Protein AF-A0A452ZI47-F1 (afdb_monomer)

Sequence (357 aa):
MFYGPLEKCPMCGGQLECKGWKYKCTGKYSEWASCIFSSSNPPRRSDPIKVPEDISNDFVNKWLKQQEGKGYPKRDVDEEAHIFSGMMIALSGRMSRSHAYFKEQILNHGGKVNNSVLGVTCVVASPAERDKGGSGGFAEALERGTPVVSENWIVDSIQKKEAQPLAAYDIVSDVVPEGRGLPLDKLDPSEEAIETLAAELKLAGKRSVHKDSKLDKDGGHIFEKDGIIYNCACSICELGSEMNQFCIMQLIMLPEKQLHLFYKKGPIGHDQMAEERVEDFGNCVNDAIKEFARLFEEVTGNEFEPWEREKKFEKKSMKMYPLDMVHLLVSSFSGSMLWSSTQKHHCFFLFLAGCWF

Mean predicted aligned error: 15.28 Å

Structure (mmCIF, N/CA/C/O backbone):
data_AF-A0A452ZI47-F1
#
_entry.id   AF-A0A452ZI47-F1
#
loop_
_atom_site.group_PDB
_atom_site.id
_atom_site.type_symbol
_atom_site.label_atom_id
_atom_site.label_alt_id
_atom_site.label_comp_id
_atom_site.label_asym_id
_atom_site.label_entity_id
_atom_site.label_seq_id
_atom_site.pdbx_PDB_ins_code
_atom_site.Cartn_x
_atom_site.Cartn_y
_atom_site.Cartn_z
_atom_site.occupancy
_atom_site.B_iso_or_equiv
_atom_site.auth_seq_id
_atom_site.auth_comp_id
_atom_site.auth_asym_id
_atom_site.auth_atom_id
_atom_site.pdbx_PDB_model_num
ATOM 1 N N . MET A 1 1 ? 6.854 -6.348 -26.924 1.00 69.81 1 MET A N 1
ATOM 2 C CA . MET A 1 1 ? 7.296 -6.764 -28.275 1.00 69.81 1 MET A CA 1
ATOM 3 C C . MET A 1 1 ? 8.753 -6.408 -28.547 1.00 69.81 1 MET A C 1
ATOM 5 O O . MET A 1 1 ? 9.519 -7.329 -28.762 1.00 69.81 1 MET A O 1
ATOM 9 N N . PHE A 1 2 ? 9.163 -5.133 -28.490 1.00 75.94 2 PHE A N 1
ATOM 10 C CA . PHE A 1 2 ? 10.515 -4.699 -28.898 1.00 75.94 2 PHE A CA 1
ATOM 11 C C . PHE A 1 2 ? 11.677 -5.452 -28.224 1.00 75.94 2 PHE A C 1
ATOM 13 O O . PHE A 1 2 ? 12.554 -5.968 -28.904 1.00 75.94 2 PHE A O 1
ATOM 20 N N . TYR A 1 3 ? 11.647 -5.584 -26.897 1.00 81.06 3 TYR A N 1
ATOM 21 C CA . TYR A 1 3 ? 12.687 -6.297 -26.149 1.00 81.06 3 TYR A CA 1
ATOM 22 C C . TYR A 1 3 ? 12.492 -7.821 -26.118 1.00 81.06 3 TYR A C 1
ATOM 24 O O . TYR A 1 3 ? 13.228 -8.506 -25.426 1.00 81.06 3 TYR A O 1
ATOM 32 N N . GLY A 1 4 ? 11.495 -8.371 -26.812 1.00 83.00 4 GLY A N 1
ATOM 33 C CA . GLY A 1 4 ? 11.182 -9.801 -26.768 1.00 83.00 4 GLY A CA 1
ATOM 34 C C . GLY A 1 4 ? 10.443 -10.268 -25.504 1.00 83.00 4 GLY A C 1
ATOM 35 O O . GLY A 1 4 ? 10.263 -9.493 -24.554 1.00 83.00 4 GLY A O 1
ATOM 36 N N . PRO A 1 5 ? 9.961 -11.523 -25.505 1.00 85.88 5 PRO A N 1
ATOM 37 C CA . PRO A 1 5 ? 9.238 -12.125 -24.389 1.00 85.88 5 PRO A CA 1
ATOM 38 C C . PRO A 1 5 ? 10.163 -12.421 -23.202 1.00 85.88 5 PRO A C 1
ATOM 40 O O . PRO A 1 5 ? 11.263 -12.946 -23.361 1.00 85.88 5 PRO A O 1
ATOM 43 N N . LEU A 1 6 ? 9.698 -12.103 -21.997 1.00 89.06 6 LEU A N 1
ATOM 44 C CA . LEU A 1 6 ? 10.410 -12.413 -20.757 1.00 89.06 6 LEU A CA 1
ATOM 45 C C . LEU A 1 6 ? 10.311 -13.909 -20.443 1.00 89.06 6 LEU A C 1
ATOM 47 O O . LEU A 1 6 ? 9.282 -14.540 -20.708 1.00 89.06 6 LEU A O 1
ATOM 51 N N . GLU A 1 7 ? 11.369 -14.471 -19.866 1.00 91.25 7 GLU A N 1
ATOM 52 C CA . GLU A 1 7 ? 11.253 -15.740 -19.151 1.00 91.25 7 GLU A CA 1
ATOM 53 C C . GLU A 1 7 ? 10.468 -15.559 -17.852 1.00 91.25 7 GLU A C 1
ATOM 55 O O . GLU A 1 7 ? 10.228 -14.445 -17.372 1.00 91.25 7 GLU A O 1
ATOM 60 N N . LYS A 1 8 ? 10.056 -16.692 -17.285 1.00 93.19 8 LYS A N 1
ATOM 61 C CA . LYS A 1 8 ? 9.515 -16.723 -15.932 1.00 93.19 8 LYS A CA 1
ATOM 62 C C . LYS A 1 8 ? 10.591 -16.286 -14.941 1.00 93.19 8 LYS A C 1
ATOM 64 O O . LYS A 1 8 ? 11.783 -16.464 -15.177 1.00 93.19 8 LYS A O 1
ATOM 69 N N . CYS A 1 9 ? 10.157 -15.724 -13.821 1.00 92.31 9 CYS A N 1
ATOM 70 C CA . CYS A 1 9 ? 11.044 -15.339 -12.738 1.00 92.31 9 CYS A CA 1
ATOM 71 C C . CYS A 1 9 ? 11.918 -16.534 -12.320 1.00 92.31 9 CYS A C 1
ATOM 73 O O . CYS A 1 9 ? 11.365 -17.597 -12.028 1.00 92.31 9 CYS A O 1
ATOM 75 N N . PRO A 1 10 ? 13.249 -16.372 -12.235 1.00 90.56 10 PRO A N 1
ATOM 76 C CA . PRO A 1 10 ? 14.148 -17.471 -11.887 1.00 90.56 10 PRO A CA 1
ATOM 77 C C . PRO A 1 10 ? 13.984 -17.939 -10.434 1.00 90.56 10 PRO A C 1
ATOM 79 O O . PRO A 1 10 ? 14.379 -19.052 -10.111 1.00 90.56 10 PRO A O 1
ATOM 82 N N . MET A 1 11 ? 13.389 -17.111 -9.568 1.00 89.12 11 MET A N 1
ATOM 83 C CA . MET A 1 11 ? 13.216 -17.416 -8.145 1.00 89.12 11 MET A CA 1
ATOM 84 C C . MET A 1 11 ? 11.915 -18.168 -7.846 1.00 89.12 11 MET A C 1
ATOM 86 O O . MET A 1 11 ? 11.919 -19.123 -7.080 1.00 89.12 11 MET A O 1
ATOM 90 N N . CYS A 1 12 ? 10.787 -17.737 -8.423 1.00 89.94 12 CYS A N 1
ATOM 91 C CA . CYS A 1 12 ? 9.466 -18.298 -8.099 1.00 89.94 12 CYS A CA 1
ATOM 92 C C . CYS A 1 12 ? 8.695 -18.845 -9.309 1.00 89.94 12 CYS A C 1
ATOM 94 O O . CYS A 1 12 ? 7.576 -19.328 -9.164 1.00 89.94 12 CYS A O 1
ATOM 96 N N . GLY A 1 13 ? 9.228 -18.715 -10.527 1.00 90.75 13 GLY A N 1
ATOM 97 C CA . GLY A 1 13 ? 8.512 -19.076 -11.753 1.00 90.75 13 GLY A CA 1
ATOM 98 C C . GLY A 1 13 ? 7.351 -18.136 -12.118 1.00 90.75 13 GLY A C 1
ATOM 99 O O . GLY A 1 13 ? 6.609 -18.420 -13.061 1.00 90.75 13 GLY A O 1
ATOM 100 N N . GLY A 1 14 ? 7.180 -17.029 -11.390 1.00 91.06 14 GLY A N 1
ATOM 101 C CA . GLY A 1 14 ? 6.148 -16.019 -11.625 1.00 91.06 14 GLY A CA 1
ATOM 102 C C . GLY A 1 14 ? 6.399 -15.142 -12.853 1.00 91.06 14 GLY A C 1
ATOM 103 O O . GLY A 1 14 ? 7.427 -15.244 -13.522 1.00 91.06 14 GLY A O 1
ATOM 104 N N . GLN A 1 15 ? 5.454 -14.252 -13.147 1.00 91.62 15 GLN A N 1
ATOM 105 C CA . GLN A 1 15 ? 5.582 -13.294 -14.244 1.00 91.62 15 GLN A CA 1
ATOM 106 C C . GLN A 1 15 ? 6.506 -12.135 -13.839 1.00 91.62 15 GLN A C 1
ATOM 108 O O . GLN A 1 15 ? 6.547 -11.724 -12.678 1.00 91.62 15 GLN A O 1
ATOM 113 N N . LEU A 1 16 ? 7.271 -11.624 -14.801 1.00 91.44 16 LEU A N 1
ATOM 114 C CA . LEU A 1 16 ? 8.038 -10.390 -14.661 1.00 91.44 16 LEU A CA 1
ATOM 115 C C . LEU A 1 16 ? 7.316 -9.269 -15.407 1.00 91.44 16 LEU A C 1
ATOM 117 O O . LEU A 1 16 ? 6.875 -9.460 -16.543 1.00 91.44 16 LEU A O 1
ATOM 121 N N . GLU A 1 17 ? 7.229 -8.101 -14.785 1.00 89.69 17 GLU A N 1
ATOM 122 C CA . GLU A 1 17 ? 6.620 -6.908 -15.367 1.00 89.69 17 GLU A CA 1
ATOM 123 C C . GLU A 1 17 ? 7.579 -5.729 -15.282 1.00 89.69 17 GLU A C 1
ATOM 125 O O . GLU A 1 17 ? 8.293 -5.557 -14.294 1.00 89.69 17 GLU A O 1
ATOM 130 N N . CYS A 1 18 ? 7.600 -4.900 -16.325 1.00 85.25 18 CYS A N 1
ATOM 131 C CA . CYS A 1 18 ? 8.356 -3.656 -16.298 1.00 85.25 18 CYS A CA 1
ATOM 132 C C . CYS A 1 18 ? 7.613 -2.652 -15.408 1.00 85.25 18 CYS A C 1
ATOM 134 O O . CYS A 1 18 ? 6.582 -2.120 -15.814 1.00 85.25 18 CYS A O 1
ATOM 136 N N . LYS A 1 19 ? 8.142 -2.385 -14.211 1.00 78.69 19 LYS A N 1
ATOM 137 C CA . LYS A 1 19 ? 7.636 -1.357 -13.295 1.00 78.69 19 LYS A CA 1
ATOM 138 C C . LYS A 1 19 ? 8.670 -0.239 -13.200 1.00 78.69 19 LYS A C 1
ATOM 140 O O . LYS A 1 19 ? 9.737 -0.409 -12.613 1.00 78.69 19 LYS A O 1
ATOM 145 N N . GLY A 1 20 ? 8.364 0.895 -13.828 1.00 75.56 20 GLY A N 1
ATOM 146 C CA . GLY A 1 20 ? 9.312 1.999 -13.983 1.00 75.56 20 GLY A CA 1
ATOM 147 C C . GLY A 1 20 ? 10.499 1.603 -14.869 1.00 75.56 20 GLY A C 1
ATOM 148 O O . GLY A 1 20 ? 10.341 1.274 -16.049 1.00 75.56 20 GLY A O 1
ATOM 149 N N . TRP A 1 21 ? 11.704 1.631 -14.306 1.00 76.12 21 TRP A N 1
ATOM 150 C CA . TRP A 1 21 ? 12.959 1.365 -15.019 1.00 76.12 21 TRP A CA 1
ATOM 151 C C . TRP A 1 21 ? 13.522 -0.051 -14.802 1.00 76.12 21 TRP A C 1
ATOM 153 O O . TRP A 1 21 ? 14.364 -0.490 -15.584 1.00 76.12 21 TRP A O 1
ATOM 163 N N . LYS A 1 22 ? 12.994 -0.807 -13.832 1.00 83.50 22 LYS A N 1
ATOM 164 C CA . LYS A 1 22 ? 13.342 -2.214 -13.565 1.00 83.50 22 LYS A CA 1
ATOM 165 C C . LYS A 1 22 ? 12.187 -3.155 -13.912 1.00 83.50 22 LYS A C 1
ATOM 167 O O . LYS A 1 22 ? 11.029 -2.754 -14.026 1.00 83.50 22 LYS A O 1
ATOM 172 N N . TYR A 1 23 ? 12.504 -4.432 -14.075 1.00 87.81 23 TYR A N 1
ATOM 173 C CA . TYR A 1 23 ? 11.514 -5.499 -14.078 1.00 87.81 23 TYR A CA 1
ATOM 174 C C . TYR A 1 23 ? 11.348 -6.010 -12.649 1.00 87.81 23 TYR A C 1
ATOM 176 O O . TYR A 1 23 ? 12.341 -6.360 -12.013 1.00 87.81 23 TYR A O 1
ATOM 184 N N . LYS A 1 24 ? 10.113 -6.048 -12.146 1.00 89.44 24 LYS A N 1
ATOM 185 C CA . LYS A 1 24 ? 9.766 -6.628 -10.842 1.00 89.44 24 LYS A CA 1
ATOM 186 C C . LYS A 1 24 ? 8.939 -7.894 -11.067 1.00 89.44 24 LYS A C 1
ATOM 188 O O . LYS A 1 24 ? 8.118 -7.951 -11.987 1.00 89.44 24 LYS A O 1
ATOM 193 N N . CYS A 1 25 ? 9.173 -8.920 -10.258 1.00 91.44 25 CYS A N 1
ATOM 194 C CA . CYS A 1 25 ? 8.326 -10.103 -10.265 1.00 91.44 25 CYS A CA 1
ATOM 195 C C . CYS A 1 25 ? 6.965 -9.809 -9.630 1.00 91.44 25 CYS A C 1
ATOM 197 O O . CYS A 1 25 ? 6.875 -9.081 -8.648 1.00 91.44 25 CYS A O 1
ATOM 199 N N . THR A 1 26 ? 5.908 -10.388 -10.192 1.00 89.25 26 THR A N 1
ATOM 200 C CA . THR A 1 26 ? 4.542 -10.347 -9.645 1.00 89.25 26 THR A CA 1
ATOM 201 C C . THR A 1 26 ? 4.094 -11.696 -9.079 1.00 89.25 26 THR A C 1
ATOM 203 O O . THR A 1 26 ? 2.945 -11.866 -8.676 1.00 89.25 26 THR A O 1
ATOM 206 N N . GLY A 1 27 ? 5.003 -12.674 -9.056 1.00 88.44 27 GLY A N 1
ATOM 207 C CA . GLY A 1 27 ? 4.781 -13.983 -8.458 1.00 88.44 27 GLY A CA 1
ATOM 208 C C . GLY A 1 27 ? 4.775 -13.941 -6.934 1.00 88.44 27 GLY A C 1
ATOM 209 O O . GLY A 1 27 ? 5.254 -12.995 -6.310 1.00 88.44 27 GLY A O 1
ATOM 210 N N . LYS A 1 28 ? 4.254 -15.013 -6.341 1.00 84.56 28 LYS A N 1
ATOM 211 C CA . LYS A 1 28 ? 4.122 -15.183 -4.894 1.00 84.56 28 LYS A CA 1
ATOM 212 C C . LYS A 1 28 ? 4.777 -16.488 -4.468 1.00 84.56 28 LYS A C 1
ATOM 214 O O . LYS A 1 28 ? 4.671 -17.474 -5.191 1.00 84.56 28 LYS A O 1
ATOM 219 N N . TYR A 1 29 ? 5.448 -16.484 -3.319 1.00 82.25 29 TYR A N 1
ATOM 220 C CA . TYR A 1 29 ? 5.951 -17.710 -2.695 1.00 82.25 29 TYR A CA 1
ATOM 221 C C . TYR A 1 29 ? 4.850 -18.414 -1.900 1.00 82.25 29 TYR A C 1
ATOM 223 O O . TYR A 1 29 ? 4.791 -19.638 -1.876 1.00 82.25 29 TYR A O 1
ATOM 231 N N . SER A 1 30 ? 3.977 -17.633 -1.261 1.00 82.44 30 SER A N 1
ATOM 232 C CA . SER A 1 30 ? 2.841 -18.112 -0.468 1.00 82.44 30 SER A CA 1
ATOM 233 C C . SER A 1 30 ? 1.820 -16.987 -0.259 1.00 82.44 30 SER A C 1
ATOM 235 O O . SER A 1 30 ? 1.978 -15.874 -0.766 1.00 82.44 30 SER A O 1
ATOM 237 N N . GLU A 1 31 ? 0.783 -17.237 0.540 1.00 80.88 31 GLU A N 1
ATOM 238 C CA . GLU A 1 31 ? -0.180 -16.226 0.993 1.00 80.88 31 GLU A CA 1
ATOM 239 C C . GLU A 1 31 ? 0.442 -15.164 1.922 1.00 80.88 31 GLU A C 1
ATOM 241 O O . GLU A 1 31 ? -0.205 -14.160 2.249 1.00 80.88 31 GLU A O 1
ATOM 246 N N . TRP A 1 32 ? 1.693 -15.376 2.336 1.00 78.62 32 TRP A N 1
ATOM 247 C CA . TRP A 1 32 ? 2.445 -14.509 3.240 1.00 78.62 32 TRP A CA 1
ATOM 248 C C . TRP A 1 32 ? 3.448 -13.604 2.531 1.00 78.62 32 TRP A C 1
ATOM 250 O O . TRP A 1 32 ? 3.747 -12.538 3.056 1.00 78.62 32 TRP A O 1
ATOM 260 N N . ALA A 1 33 ? 3.971 -14.007 1.369 1.00 79.62 33 ALA A N 1
ATOM 261 C CA . ALA A 1 33 ? 5.090 -13.303 0.751 1.00 79.62 33 ALA A CA 1
ATOM 262 C C . ALA A 1 33 ? 5.059 -13.333 -0.782 1.00 79.62 33 ALA A C 1
ATOM 264 O O . ALA A 1 33 ? 5.043 -14.404 -1.404 1.00 79.62 33 ALA A O 1
ATOM 265 N N . SER A 1 34 ? 5.141 -12.150 -1.391 1.00 85.00 34 SER A N 1
ATOM 266 C CA . SER A 1 34 ? 5.468 -11.984 -2.807 1.00 85.00 34 SER A CA 1
ATOM 267 C C . SER A 1 34 ? 6.954 -12.185 -3.089 1.00 85.00 34 SER A C 1
ATOM 269 O O . SER A 1 34 ? 7.819 -12.074 -2.218 1.00 85.00 34 SER A O 1
ATOM 271 N N . CYS A 1 35 ? 7.259 -12.481 -4.348 1.00 87.31 35 CYS A N 1
ATOM 272 C CA . CYS A 1 35 ? 8.625 -12.617 -4.815 1.00 87.31 35 CYS A CA 1
ATOM 273 C C . CYS A 1 35 ? 9.332 -11.256 -4.867 1.00 87.31 35 CYS A C 1
ATOM 275 O O . CYS A 1 35 ? 8.884 -10.344 -5.554 1.00 87.31 35 CYS A O 1
ATOM 277 N N . ILE A 1 36 ? 10.483 -11.157 -4.200 1.00 85.88 36 ILE A N 1
ATOM 278 C CA . ILE A 1 36 ? 11.316 -9.942 -4.140 1.00 85.88 36 ILE A CA 1
ATOM 279 C C . ILE A 1 36 ? 12.240 -9.766 -5.357 1.00 85.88 36 ILE A C 1
ATOM 281 O O . ILE A 1 36 ? 13.056 -8.848 -5.404 1.00 85.88 36 ILE A O 1
ATOM 285 N N . PHE A 1 37 ? 12.165 -10.664 -6.344 1.00 87.50 37 PHE A N 1
ATOM 286 C CA . PHE A 1 37 ? 13.072 -10.631 -7.485 1.00 87.50 37 PHE A CA 1
ATOM 287 C C . PHE A 1 37 ? 12.844 -9.380 -8.341 1.00 87.50 37 PHE A C 1
ATOM 289 O O . PHE A 1 37 ? 11.741 -9.140 -8.846 1.00 87.50 37 PHE A O 1
ATOM 296 N N . SER A 1 38 ? 13.921 -8.632 -8.572 1.00 87.38 38 SER A N 1
ATOM 297 C CA . SER A 1 38 ? 13.954 -7.513 -9.507 1.00 87.38 38 SER A CA 1
ATOM 298 C C . SER A 1 38 ? 15.227 -7.537 -10.351 1.00 87.38 38 SER A C 1
ATOM 300 O O . SER A 1 38 ? 16.263 -8.047 -9.928 1.00 87.38 38 SER A O 1
ATOM 302 N N . SER A 1 39 ? 15.146 -7.036 -11.584 1.00 86.62 39 SER A N 1
ATOM 303 C CA . SER A 1 39 ? 16.284 -7.003 -12.506 1.00 86.62 39 SER A CA 1
ATOM 304 C C . SER A 1 39 ? 16.110 -5.923 -13.571 1.00 86.62 39 SER A C 1
ATOM 306 O O . SER A 1 39 ? 15.006 -5.711 -14.072 1.00 86.62 39 SER A O 1
ATOM 308 N N . SER A 1 40 ? 17.192 -5.251 -13.962 1.00 83.50 40 SER A N 1
ATOM 309 C CA . SER A 1 40 ? 17.230 -4.360 -15.132 1.00 83.50 40 SER A CA 1
ATOM 310 C C . SER A 1 40 ? 17.329 -5.141 -16.452 1.00 83.50 40 SER A C 1
ATOM 312 O O . SER A 1 40 ? 16.808 -4.697 -17.479 1.00 83.50 40 SER A O 1
ATOM 314 N N . ASN A 1 41 ? 17.895 -6.352 -16.415 1.00 84.06 41 ASN A N 1
ATOM 315 C CA . ASN A 1 41 ? 18.080 -7.220 -17.576 1.00 84.06 41 ASN A CA 1
ATOM 316 C C . ASN A 1 41 ? 17.638 -8.670 -17.284 1.00 84.06 41 ASN A C 1
ATOM 318 O O . ASN A 1 41 ? 18.478 -9.560 -17.131 1.00 84.06 41 ASN A O 1
ATOM 322 N N . PRO A 1 42 ? 16.321 -8.920 -17.187 1.00 87.56 42 PRO A N 1
ATOM 323 C CA . PRO A 1 42 ? 15.801 -10.257 -16.930 1.00 87.56 42 PRO A CA 1
ATOM 324 C C . PRO A 1 42 ? 16.051 -11.216 -18.109 1.00 87.56 42 PRO A C 1
ATOM 326 O O . PRO A 1 42 ? 16.095 -10.764 -19.261 1.00 87.56 42 PRO A O 1
ATOM 329 N N . PRO A 1 43 ? 16.137 -12.536 -17.852 1.00 86.75 43 PRO A N 1
ATOM 330 C CA . PRO A 1 43 ? 16.220 -13.547 -18.902 1.00 86.75 43 PRO A CA 1
ATOM 331 C C . PRO A 1 43 ? 15.023 -13.491 -19.862 1.00 86.75 43 PRO A C 1
ATOM 333 O O . PRO A 1 43 ? 13.909 -13.101 -19.491 1.00 86.75 43 PRO A O 1
ATOM 336 N N . ARG A 1 44 ? 15.256 -13.853 -21.127 1.00 86.94 44 ARG A N 1
ATOM 337 C CA . ARG A 1 44 ? 14.281 -13.722 -22.217 1.00 86.94 44 ARG A CA 1
ATOM 338 C C . ARG A 1 44 ? 14.191 -15.001 -23.019 1.00 86.94 44 ARG A C 1
ATOM 340 O O . ARG A 1 44 ? 15.209 -15.613 -23.321 1.00 86.94 44 ARG A O 1
ATOM 347 N N . ARG A 1 45 ? 12.966 -15.352 -23.407 1.00 85.25 45 ARG A N 1
ATOM 348 C CA . ARG A 1 45 ? 12.712 -16.544 -24.212 1.00 85.25 45 ARG A CA 1
ATOM 349 C C . ARG A 1 45 ? 13.184 -16.297 -25.639 1.00 85.25 45 ARG A C 1
ATOM 351 O O . ARG A 1 45 ? 12.998 -15.208 -26.183 1.00 85.25 45 ARG A O 1
ATOM 358 N N . SER A 1 46 ? 13.730 -17.336 -26.256 1.00 78.38 46 SER A N 1
ATOM 359 C CA . SER A 1 46 ? 14.069 -17.354 -27.682 1.00 78.38 46 SER A CA 1
ATOM 360 C C . SER A 1 46 ? 12.848 -17.540 -28.589 1.00 78.38 46 SER A C 1
ATOM 362 O O . SER A 1 46 ? 12.966 -17.394 -29.803 1.00 78.38 46 SER A O 1
ATOM 364 N N . ASP A 1 47 ? 11.681 -17.848 -28.014 1.00 75.94 47 ASP A N 1
ATOM 365 C CA . ASP A 1 47 ? 10.459 -18.096 -28.772 1.00 75.94 47 ASP A CA 1
ATOM 366 C C . ASP A 1 47 ? 10.014 -16.868 -29.592 1.00 75.94 47 ASP A C 1
ATOM 368 O O . ASP A 1 47 ? 10.173 -15.722 -29.142 1.00 75.94 47 ASP A O 1
ATOM 372 N N . PRO A 1 48 ? 9.388 -17.088 -30.765 1.00 74.62 48 PRO A N 1
ATOM 373 C CA . PRO A 1 48 ? 8.791 -16.016 -31.547 1.00 74.62 48 PRO A CA 1
ATOM 374 C C . PRO A 1 48 ? 7.752 -15.226 -30.745 1.00 74.62 48 PRO A C 1
ATOM 376 O O . PRO A 1 48 ? 6.990 -15.777 -29.942 1.00 74.62 48 PRO A O 1
ATOM 379 N N . ILE A 1 49 ? 7.685 -13.918 -31.001 1.00 78.00 49 ILE A N 1
ATOM 380 C CA . ILE A 1 49 ? 6.668 -13.043 -30.416 1.00 78.00 49 ILE A CA 1
ATOM 381 C C . ILE A 1 49 ? 5.289 -13.509 -30.892 1.00 78.00 49 ILE A C 1
ATOM 383 O O . ILE A 1 49 ? 4.980 -13.454 -32.080 1.00 78.00 49 ILE A O 1
ATOM 387 N N . LYS A 1 50 ? 4.438 -13.914 -29.948 1.00 80.06 50 LYS A N 1
ATOM 388 C CA . LYS A 1 50 ? 3.018 -14.155 -30.215 1.00 80.06 50 LYS A CA 1
ATOM 389 C C . LYS A 1 50 ? 2.294 -12.814 -30.255 1.00 80.06 50 LYS A C 1
ATOM 391 O O . LYS A 1 50 ? 2.293 -12.094 -29.258 1.00 80.06 50 LYS A O 1
ATOM 396 N N . VAL A 1 51 ? 1.712 -12.485 -31.401 1.00 81.94 51 VAL A N 1
ATOM 397 C CA . VAL A 1 51 ? 0.927 -11.264 -31.600 1.00 81.94 51 VAL A CA 1
ATOM 398 C C . VAL A 1 51 ? -0.556 -11.628 -31.512 1.00 81.94 51 VAL A C 1
ATOM 400 O O . VAL A 1 51 ? -0.997 -12.475 -32.287 1.00 81.94 51 VAL A O 1
ATOM 403 N N . PRO A 1 52 ? -1.305 -11.049 -30.558 1.00 86.25 52 PRO A N 1
ATOM 404 C CA . PRO A 1 52 ? -2.757 -11.179 -30.493 1.00 86.25 52 PRO A CA 1
ATOM 405 C C . PRO A 1 52 ? -3.451 -10.750 -31.799 1.00 86.25 52 PRO A C 1
ATOM 407 O O . PRO A 1 52 ? -2.977 -9.850 -32.495 1.00 86.25 52 PRO A O 1
ATOM 410 N N . GLU A 1 53 ? -4.555 -11.413 -32.152 1.00 87.00 53 GLU A N 1
ATOM 411 C CA . GLU A 1 53 ? -5.247 -11.217 -33.439 1.00 87.00 53 GLU A CA 1
ATOM 412 C C . GLU A 1 53 ? -5.774 -9.787 -33.624 1.00 87.00 53 GLU A C 1
ATOM 414 O O . GLU A 1 53 ? -5.729 -9.253 -34.728 1.00 87.00 53 GLU A O 1
ATOM 419 N N . ASP A 1 54 ? -6.192 -9.146 -32.535 1.00 87.81 54 ASP A N 1
ATOM 420 C CA . ASP A 1 54 ? -6.713 -7.779 -32.470 1.00 87.81 54 ASP A CA 1
ATOM 421 C C . ASP A 1 54 ? -5.688 -6.705 -32.863 1.00 87.81 54 ASP A C 1
ATOM 423 O O . ASP A 1 54 ? -6.067 -5.641 -33.351 1.00 87.81 54 ASP A O 1
ATOM 427 N N . ILE A 1 55 ? -4.391 -6.980 -32.694 1.00 84.81 55 ILE A N 1
ATOM 428 C CA . ILE A 1 55 ? -3.309 -6.057 -33.072 1.00 84.81 55 ILE A CA 1
ATOM 429 C C . ILE A 1 55 ? -2.514 -6.534 -34.295 1.00 84.81 55 ILE A C 1
ATOM 431 O O . ILE A 1 55 ? -1.559 -5.871 -34.716 1.00 84.81 55 ILE A O 1
ATOM 435 N N . SER A 1 56 ? -2.879 -7.684 -34.866 1.00 85.31 56 SER A N 1
ATOM 436 C CA . SER A 1 56 ? -2.207 -8.253 -36.030 1.00 85.31 56 SER A CA 1
ATOM 437 C C . SER A 1 56 ? -2.519 -7.437 -37.283 1.00 85.31 56 SER A C 1
ATOM 439 O O . SER A 1 56 ? -3.670 -7.267 -37.675 1.00 85.31 56 SER A O 1
ATOM 441 N N . ASN A 1 57 ? -1.479 -6.921 -37.933 1.00 89.62 57 ASN A N 1
ATOM 442 C CA . ASN A 1 57 ? -1.595 -6.223 -39.209 1.00 89.62 57 ASN A CA 1
ATOM 443 C C . ASN A 1 57 ? -0.321 -6.401 -40.046 1.00 89.62 57 ASN A C 1
ATOM 445 O O . ASN A 1 57 ? 0.713 -6.870 -39.558 1.00 89.62 57 ASN A O 1
ATOM 449 N N . ASP A 1 58 ? -0.384 -5.999 -41.315 1.00 90.50 58 ASP A N 1
ATOM 450 C CA . ASP A 1 58 ? 0.728 -6.138 -42.261 1.00 90.50 58 ASP A CA 1
ATOM 451 C C . ASP A 1 58 ? 2.014 -5.458 -41.779 1.00 90.50 58 ASP A C 1
ATOM 453 O O . ASP A 1 58 ? 3.110 -5.975 -42.006 1.00 90.50 58 ASP A O 1
ATOM 457 N N . PHE A 1 59 ? 1.898 -4.327 -41.077 1.00 88.25 59 PHE A N 1
ATOM 458 C CA . PHE A 1 59 ? 3.048 -3.620 -40.521 1.00 88.25 59 PHE A CA 1
ATOM 459 C C . PHE A 1 59 ? 3.738 -4.448 -39.433 1.00 88.25 59 PHE A C 1
ATOM 461 O O . PHE A 1 59 ? 4.951 -4.655 -39.502 1.00 88.25 59 PHE A O 1
ATOM 468 N N . VAL A 1 60 ? 2.976 -4.968 -38.468 1.00 85.81 60 VAL A N 1
ATOM 469 C CA . VAL A 1 60 ? 3.498 -5.808 -37.383 1.00 85.81 60 VAL A CA 1
ATOM 470 C C . VAL A 1 60 ? 4.129 -7.079 -37.947 1.00 85.81 60 VAL A C 1
ATOM 472 O O . VAL A 1 60 ? 5.256 -7.413 -37.587 1.00 85.81 60 VAL A O 1
ATOM 475 N N . ASN A 1 61 ? 3.466 -7.740 -38.895 1.00 85.62 61 ASN A N 1
ATOM 476 C CA . ASN A 1 61 ? 3.973 -8.960 -39.524 1.00 85.62 61 ASN A CA 1
ATOM 477 C C . ASN A 1 61 ? 5.259 -8.711 -40.325 1.00 85.62 61 ASN A C 1
ATOM 479 O O . ASN A 1 61 ? 6.209 -9.493 -40.250 1.00 85.62 61 ASN A O 1
ATOM 483 N N . LYS A 1 62 ? 5.331 -7.600 -41.068 1.00 88.38 62 LYS A N 1
ATOM 484 C CA . LYS A 1 62 ? 6.548 -7.199 -41.787 1.00 88.38 62 LYS A CA 1
ATOM 485 C C . LYS A 1 62 ? 7.684 -6.862 -40.824 1.00 88.38 62 LYS A C 1
ATOM 487 O O . LYS A 1 62 ? 8.823 -7.242 -41.086 1.00 88.38 62 LYS A O 1
ATOM 492 N N . TRP A 1 63 ? 7.385 -6.182 -39.718 1.00 85.19 63 TRP A N 1
ATOM 493 C CA . TRP A 1 63 ? 8.369 -5.867 -38.686 1.00 85.19 63 TRP A CA 1
ATOM 494 C C . TRP A 1 63 ? 8.902 -7.135 -38.009 1.00 85.19 63 TRP A C 1
ATOM 496 O O . TRP A 1 63 ? 10.114 -7.279 -37.885 1.00 85.19 63 TRP A O 1
ATOM 506 N N . LEU A 1 64 ? 8.039 -8.094 -37.656 1.00 84.12 64 LEU A N 1
ATOM 507 C CA . LEU A 1 64 ? 8.455 -9.376 -37.075 1.00 84.12 64 LEU A CA 1
ATOM 508 C C . LEU A 1 64 ? 9.418 -10.138 -37.988 1.00 84.12 64 LEU A C 1
ATOM 510 O O . LEU A 1 64 ? 10.483 -10.542 -37.530 1.00 84.12 64 LEU A O 1
ATOM 514 N N . LYS A 1 65 ? 9.109 -10.235 -39.288 1.00 83.75 65 LYS A N 1
ATOM 515 C CA . LYS A 1 65 ? 10.003 -10.854 -40.285 1.00 83.75 65 LYS A CA 1
ATOM 516 C C . LYS A 1 65 ? 11.381 -10.191 -40.345 1.00 83.75 65 LYS A C 1
ATOM 518 O O . LYS A 1 65 ? 12.376 -10.858 -40.588 1.00 83.75 65 LYS A O 1
ATOM 523 N N . GLN A 1 66 ? 11.471 -8.879 -40.110 1.00 83.19 66 GLN A N 1
ATOM 524 C CA . GLN A 1 66 ? 12.760 -8.174 -40.054 1.00 83.19 66 GLN A CA 1
ATOM 525 C C . GLN A 1 66 ? 13.567 -8.472 -38.783 1.00 83.19 66 GLN A C 1
ATOM 527 O O . GLN A 1 66 ? 14.769 -8.183 -38.760 1.00 83.19 66 GLN A O 1
ATOM 532 N N . GLN A 1 67 ? 12.916 -8.976 -37.732 1.00 76.94 67 GLN A N 1
ATOM 533 C CA . GLN A 1 67 ? 13.533 -9.337 -36.455 1.00 76.94 67 GLN A CA 1
ATOM 534 C C . GLN A 1 67 ? 13.829 -10.837 -36.334 1.00 76.94 67 GLN A C 1
ATOM 536 O O . GLN A 1 67 ? 14.576 -11.227 -35.440 1.00 76.94 67 GLN A O 1
ATOM 541 N N . GLU A 1 68 ? 13.299 -11.679 -37.225 1.00 77.62 68 GLU A N 1
ATOM 542 C CA . GLU A 1 68 ? 13.617 -13.110 -37.255 1.00 77.62 68 GLU A CA 1
ATOM 543 C C . GLU A 1 68 ? 15.135 -13.339 -37.351 1.00 77.62 68 GLU A C 1
ATOM 545 O O . GLU A 1 68 ? 15.834 -12.737 -38.169 1.00 77.62 68 GLU A O 1
ATOM 550 N N . GLY A 1 69 ? 15.663 -14.188 -36.464 1.00 73.88 69 GLY A N 1
ATOM 551 C CA . GLY A 1 69 ? 17.092 -14.505 -36.379 1.00 73.88 69 GLY A CA 1
ATOM 552 C C . GLY A 1 69 ? 17.974 -13.430 -35.730 1.00 73.88 69 GLY A C 1
ATOM 553 O O . GLY A 1 69 ? 19.153 -13.692 -35.493 1.00 73.88 69 GLY A O 1
ATOM 554 N N . LYS A 1 70 ? 17.442 -12.244 -35.398 1.00 77.62 70 LYS A N 1
ATOM 555 C CA . LYS A 1 70 ? 18.170 -11.219 -34.635 1.00 77.62 70 LYS A CA 1
ATOM 556 C C . LYS A 1 70 ? 17.971 -11.435 -33.137 1.00 77.62 70 LYS A C 1
ATOM 558 O O . LYS A 1 70 ? 16.870 -11.725 -32.679 1.00 77.62 70 LYS A O 1
ATOM 563 N N . GLY A 1 71 ? 19.040 -11.261 -32.361 1.00 74.25 71 GLY A N 1
ATOM 564 C CA . GLY A 1 71 ? 18.928 -11.196 -30.905 1.00 74.25 71 GLY A CA 1
ATOM 565 C C . GLY A 1 71 ? 18.103 -9.979 -30.486 1.00 74.25 71 GLY A C 1
ATOM 566 O O . GLY A 1 71 ? 18.205 -8.916 -31.104 1.00 74.25 71 GLY A O 1
ATOM 567 N N . TYR A 1 72 ? 17.297 -10.121 -29.434 1.00 78.94 72 TYR A N 1
ATOM 568 C CA . TYR A 1 72 ? 16.553 -8.986 -28.901 1.00 78.94 72 TYR A CA 1
ATOM 569 C C . TYR A 1 72 ? 17.516 -7.914 -28.376 1.00 78.94 72 TYR A C 1
ATOM 571 O O . TYR A 1 72 ? 18.508 -8.252 -27.718 1.00 78.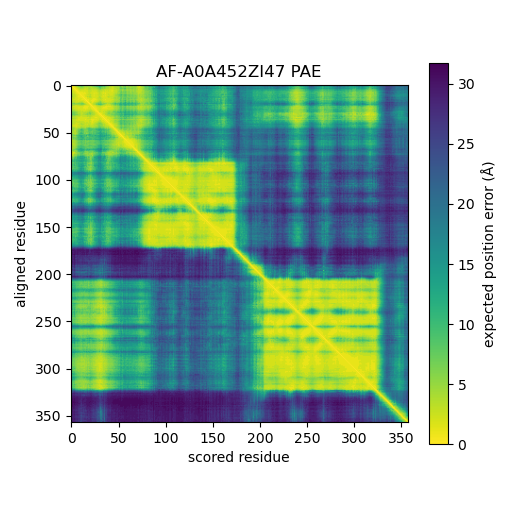94 72 TYR A O 1
ATOM 579 N N . PRO A 1 73 ? 17.237 -6.624 -28.636 1.00 77.12 73 PRO A N 1
ATOM 580 C CA . PRO A 1 73 ? 18.055 -5.548 -28.108 1.00 77.12 73 PRO A CA 1
ATOM 581 C C . PRO A 1 73 ? 18.064 -5.612 -26.580 1.00 77.12 73 PRO A C 1
ATOM 583 O O . PRO A 1 73 ? 17.038 -5.869 -25.943 1.00 77.12 73 PRO A O 1
ATOM 586 N N . LYS A 1 74 ? 19.233 -5.374 -25.984 1.00 75.25 74 LYS A N 1
ATOM 587 C CA . LYS A 1 74 ? 19.334 -5.180 -24.539 1.00 75.25 74 LYS A CA 1
ATOM 588 C C . LYS A 1 74 ? 18.822 -3.787 -24.205 1.00 75.25 74 LYS A C 1
ATOM 590 O O . LYS A 1 74 ? 19.060 -2.835 -24.946 1.00 75.25 74 LYS A O 1
ATOM 595 N N . ARG A 1 75 ? 18.101 -3.681 -23.094 1.00 74.19 75 ARG A N 1
ATOM 596 C CA . ARG A 1 75 ? 17.760 -2.380 -22.534 1.00 74.19 75 ARG A CA 1
ATOM 597 C C . ARG A 1 75 ? 19.015 -1.875 -21.831 1.00 74.19 75 ARG A C 1
ATOM 599 O O . ARG A 1 75 ? 19.400 -2.459 -20.824 1.00 74.19 75 ARG A O 1
ATOM 606 N N . ASP A 1 76 ? 19.650 -0.854 -22.390 1.00 69.44 76 ASP A N 1
ATOM 607 C CA . ASP A 1 76 ? 20.696 -0.127 -21.680 1.00 69.44 76 ASP A CA 1
ATOM 608 C C . ASP A 1 76 ? 19.987 0.790 -20.681 1.00 69.44 76 ASP A C 1
ATOM 610 O O . ASP A 1 76 ? 19.254 1.701 -21.073 1.00 69.44 76 ASP A O 1
ATOM 614 N N . VAL A 1 77 ? 20.058 0.436 -19.401 1.00 69.75 77 VAL A N 1
ATOM 615 C CA . VAL A 1 77 ? 19.444 1.206 -18.318 1.00 69.75 77 VAL A CA 1
ATOM 616 C C . VAL A 1 77 ? 20.587 1.798 -17.527 1.00 69.75 77 VAL A C 1
ATOM 618 O O . VAL A 1 77 ? 21.276 1.075 -16.811 1.00 69.75 77 VAL A O 1
ATOM 621 N N . ASP A 1 78 ? 20.775 3.104 -17.659 1.00 73.69 78 ASP A N 1
ATOM 622 C CA . ASP A 1 78 ? 21.606 3.845 -16.727 1.00 73.69 78 ASP A CA 1
ATOM 623 C C . ASP A 1 78 ? 20.838 3.929 -15.400 1.00 73.69 78 ASP A C 1
ATOM 625 O O . ASP A 1 78 ? 19.891 4.703 -15.248 1.00 73.69 78 ASP A O 1
ATOM 629 N N . GLU A 1 79 ? 21.170 3.029 -14.471 1.00 68.69 79 GLU A N 1
ATOM 630 C CA . GLU A 1 79 ? 20.504 2.942 -13.168 1.00 68.69 79 GLU A CA 1
ATOM 631 C C . GLU A 1 79 ? 20.686 4.232 -12.353 1.00 68.69 79 GLU A C 1
ATOM 633 O O . GLU A 1 79 ? 19.801 4.597 -11.579 1.00 68.69 79 GLU A O 1
ATOM 638 N N . GLU A 1 80 ? 21.784 4.959 -12.573 1.00 70.62 80 GLU A N 1
ATOM 639 C CA . GLU A 1 80 ? 22.066 6.238 -11.919 1.00 70.62 80 GLU A CA 1
ATOM 640 C C . GLU A 1 80 ? 21.199 7.352 -12.528 1.00 70.62 80 GLU A C 1
ATOM 642 O O . GLU A 1 80 ? 20.633 8.167 -11.799 1.00 70.62 80 GLU A O 1
ATOM 647 N N . ALA A 1 81 ? 20.937 7.320 -13.837 1.00 79.06 81 ALA A N 1
ATOM 648 C CA . ALA A 1 81 ? 20.046 8.278 -14.501 1.00 79.06 81 ALA A CA 1
ATOM 649 C C . ALA A 1 81 ? 18.549 8.133 -14.149 1.00 79.06 81 ALA A C 1
ATOM 651 O O . ALA A 1 81 ? 17.712 8.868 -14.684 1.00 79.06 81 ALA A O 1
ATOM 652 N N . HIS A 1 82 ? 18.160 7.183 -13.293 1.00 81.31 82 HIS A N 1
ATOM 653 C CA . HIS A 1 82 ? 16.751 6.867 -13.029 1.00 81.31 82 HIS A CA 1
ATOM 654 C C . HIS A 1 82 ? 16.333 6.890 -11.558 1.00 81.31 82 HIS A C 1
ATOM 656 O O . HIS A 1 82 ? 15.186 6.543 -11.257 1.00 81.31 82 HIS A O 1
ATOM 662 N N . ILE A 1 83 ? 17.200 7.357 -10.659 1.00 88.44 83 ILE A N 1
ATOM 663 C CA . ILE A 1 83 ? 16.921 7.438 -9.217 1.00 88.44 83 ILE A CA 1
ATOM 664 C C . ILE A 1 83 ? 15.623 8.213 -8.943 1.00 88.44 83 ILE A C 1
ATOM 666 O O . ILE A 1 83 ? 14.779 7.734 -8.193 1.00 88.44 83 ILE A O 1
ATOM 670 N N . PHE A 1 84 ? 15.414 9.355 -9.604 1.00 90.81 84 PHE A N 1
ATOM 671 C CA . PHE A 1 84 ? 14.232 10.212 -9.432 1.00 90.81 84 PHE A CA 1
ATOM 672 C C . PHE A 1 84 ? 13.223 10.094 -10.587 1.00 90.81 84 PHE A C 1
ATOM 674 O O . PHE A 1 84 ? 12.423 11.003 -10.823 1.00 90.81 84 PHE A O 1
ATOM 681 N N . SER A 1 85 ? 13.256 8.993 -11.346 1.00 86.25 85 SER A N 1
ATOM 682 C CA . SER A 1 85 ? 12.402 8.818 -12.525 1.00 86.25 85 SER A CA 1
ATOM 683 C C . SER A 1 85 ? 10.912 8.930 -12.182 1.00 86.25 85 SER A C 1
ATOM 685 O O . SER A 1 85 ? 10.406 8.247 -11.296 1.00 86.25 85 SER A O 1
ATOM 687 N N . GLY A 1 86 ? 10.198 9.793 -12.910 1.00 82.50 86 GLY A N 1
ATOM 688 C CA . GLY A 1 86 ? 8.768 10.044 -12.697 1.00 82.50 86 GLY A CA 1
ATOM 689 C C . GLY A 1 86 ? 8.451 11.020 -11.561 1.00 82.50 86 GLY A C 1
ATOM 690 O O . GLY A 1 86 ? 7.289 11.387 -11.405 1.00 82.50 86 GLY A O 1
ATOM 691 N N . MET A 1 87 ? 9.456 11.490 -10.817 1.00 89.00 87 MET A N 1
ATOM 692 C CA . MET A 1 87 ? 9.266 12.479 -9.759 1.00 89.00 87 MET A CA 1
ATOM 693 C C . MET A 1 87 ? 9.309 13.903 -10.316 1.00 89.00 87 MET A C 1
ATOM 695 O O . MET A 1 87 ? 10.129 14.244 -11.177 1.00 89.00 87 MET A O 1
ATOM 699 N N . MET A 1 88 ? 8.435 14.753 -9.785 1.00 91.19 88 MET A N 1
ATOM 700 C CA . MET A 1 88 ? 8.475 16.197 -9.983 1.00 91.19 88 MET A CA 1
ATOM 701 C C . MET A 1 88 ? 8.799 16.844 -8.640 1.00 91.19 88 MET A C 1
ATOM 703 O O . MET A 1 88 ? 8.081 16.630 -7.676 1.00 91.19 88 MET A O 1
ATOM 707 N N . ILE A 1 89 ? 9.890 17.591 -8.550 1.00 95.06 89 ILE A N 1
ATOM 708 C CA . ILE A 1 89 ? 10.446 18.082 -7.287 1.00 95.06 89 ILE A CA 1
ATOM 709 C C . ILE A 1 89 ? 10.471 19.609 -7.327 1.00 95.06 89 ILE A C 1
ATOM 711 O O . ILE A 1 89 ? 10.951 20.193 -8.298 1.00 95.06 89 ILE A O 1
ATOM 715 N N . ALA A 1 90 ? 9.967 20.272 -6.290 1.00 93.38 90 ALA A N 1
ATOM 716 C CA . ALA A 1 90 ? 10.157 21.713 -6.120 1.00 93.38 90 ALA A CA 1
ATOM 717 C C . ALA A 1 90 ? 11.309 21.988 -5.151 1.00 93.38 90 ALA A C 1
ATOM 719 O O . ALA A 1 90 ? 11.499 21.257 -4.184 1.00 93.38 90 ALA A O 1
ATOM 720 N N . LEU A 1 91 ? 12.070 23.052 -5.401 1.00 92.88 91 LEU A N 1
ATOM 721 C CA . LEU A 1 91 ? 13.099 23.547 -4.484 1.00 92.88 91 LEU A CA 1
ATOM 722 C C . LEU A 1 91 ? 12.587 24.829 -3.833 1.00 92.88 91 LEU A C 1
ATOM 724 O O . LEU A 1 91 ? 12.129 25.727 -4.541 1.00 92.88 91 LEU A O 1
ATOM 728 N N . SER A 1 92 ? 12.674 24.935 -2.509 1.00 89.88 92 SER A N 1
ATOM 729 C CA . SER A 1 92 ? 12.206 26.117 -1.783 1.00 89.88 92 SER A CA 1
ATOM 730 C C . SER A 1 92 ? 13.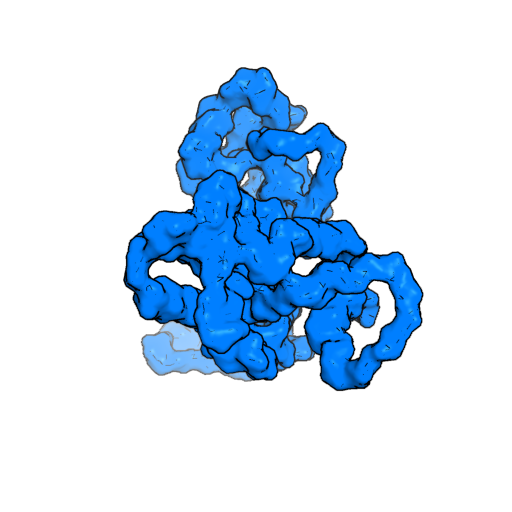242 26.629 -0.790 1.00 89.88 92 SER A C 1
ATOM 732 O O . SER A 1 92 ? 14.011 25.868 -0.203 1.00 89.88 92 SER A O 1
ATOM 734 N N . GLY A 1 93 ? 13.244 27.946 -0.591 1.00 85.06 93 GLY A N 1
ATOM 735 C CA . GLY A 1 93 ? 14.029 28.583 0.460 1.00 85.06 93 GLY A CA 1
ATOM 736 C C . GLY A 1 93 ? 15.530 28.661 0.201 1.00 85.06 93 GLY A C 1
ATOM 737 O O . GLY A 1 93 ? 16.022 28.391 -0.900 1.00 85.06 93 GLY A O 1
ATOM 738 N N . ARG A 1 94 ? 16.279 29.062 1.234 1.00 82.19 94 ARG A N 1
ATOM 739 C CA . ARG A 1 94 ? 17.743 29.140 1.177 1.00 82.19 94 ARG A CA 1
ATOM 740 C C . ARG A 1 94 ? 18.361 27.798 1.571 1.00 82.19 94 ARG A C 1
ATOM 742 O O . ARG A 1 94 ? 18.236 27.363 2.708 1.00 82.19 94 ARG A O 1
ATOM 749 N N . MET A 1 95 ? 19.070 27.189 0.627 1.00 83.44 95 MET A N 1
ATOM 750 C CA . MET A 1 95 ? 19.685 25.861 0.742 1.00 83.44 95 MET A CA 1
ATOM 751 C C . MET A 1 95 ? 21.196 25.951 1.027 1.00 83.44 95 MET A C 1
ATOM 753 O O . MET A 1 95 ? 21.790 27.025 0.871 1.00 83.44 95 MET A O 1
ATOM 757 N N . SER A 1 96 ? 21.836 24.847 1.440 1.00 82.38 96 SER A N 1
ATOM 758 C CA . SER A 1 96 ? 23.297 24.817 1.668 1.00 82.38 96 SER A CA 1
ATOM 759 C C . SER A 1 96 ? 24.096 24.986 0.378 1.00 82.38 96 SER A C 1
ATOM 761 O O . SER A 1 96 ? 25.185 25.563 0.379 1.00 82.38 96 SER A O 1
ATOM 763 N N . ARG A 1 97 ? 23.538 24.514 -0.739 1.00 84.75 97 ARG A N 1
ATOM 764 C CA . ARG A 1 97 ? 24.047 24.724 -2.099 1.00 84.75 97 ARG A CA 1
ATOM 765 C C . ARG A 1 97 ? 23.019 25.471 -2.942 1.00 84.75 97 ARG A C 1
ATOM 767 O O . ARG A 1 97 ? 21.877 25.668 -2.540 1.00 84.75 97 ARG A O 1
ATOM 774 N N . SER A 1 98 ? 23.430 25.929 -4.121 1.00 85.88 98 SER A N 1
ATOM 775 C CA . SER A 1 98 ? 22.533 26.670 -5.009 1.00 85.88 98 SER A CA 1
ATOM 776 C C . SER A 1 98 ? 21.382 25.790 -5.511 1.00 85.88 98 SER A C 1
ATOM 778 O O . SER A 1 98 ? 21.544 24.590 -5.735 1.00 85.88 98 SER A O 1
ATOM 780 N N . HIS A 1 99 ? 20.225 26.400 -5.782 1.00 87.88 99 HIS A N 1
ATOM 781 C CA . HIS A 1 99 ? 19.124 25.705 -6.466 1.00 87.88 99 HIS A CA 1
ATOM 782 C C . HIS A 1 99 ? 19.560 25.149 -7.824 1.00 87.88 99 HIS A C 1
ATOM 784 O O . HIS A 1 99 ? 19.098 24.090 -8.229 1.00 87.88 99 HIS A O 1
ATOM 790 N N . ALA A 1 100 ? 20.483 25.831 -8.512 1.00 88.50 100 ALA A N 1
ATOM 791 C CA . ALA A 1 100 ? 21.060 25.353 -9.766 1.00 88.50 100 ALA A CA 1
ATOM 792 C C . ALA A 1 10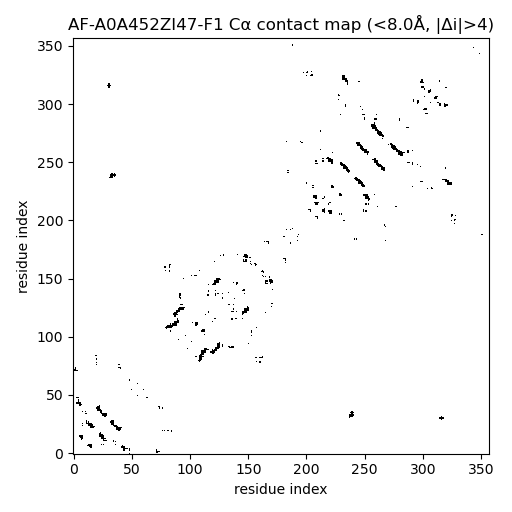0 ? 21.802 24.018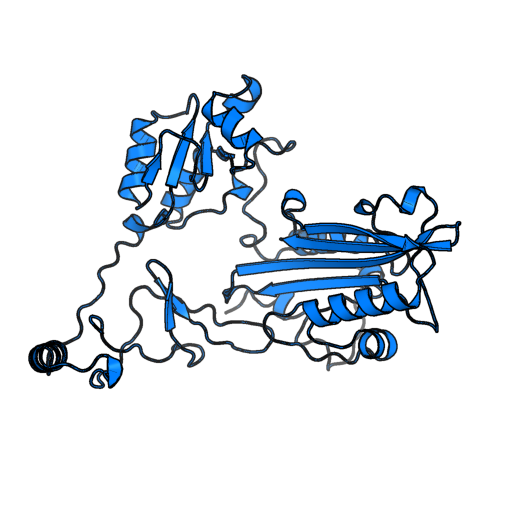 -9.589 1.00 88.50 100 ALA A C 1
ATOM 794 O O . ALA A 1 100 ? 21.596 23.114 -10.393 1.00 88.50 100 ALA A O 1
ATOM 795 N N . TYR A 1 101 ? 22.587 23.871 -8.514 1.00 92.38 101 TYR A N 1
ATOM 796 C CA . TYR A 1 101 ? 23.269 22.619 -8.187 1.00 92.38 101 TYR A CA 1
ATOM 797 C C . TYR A 1 101 ? 22.267 21.477 -7.981 1.00 92.38 101 TYR A C 1
ATOM 799 O O . TYR A 1 101 ? 22.360 20.450 -8.646 1.00 92.38 101 TYR A O 1
ATOM 807 N N . PHE A 1 102 ? 21.270 21.655 -7.107 1.00 91.44 102 PHE A N 1
ATOM 808 C CA . PHE A 1 102 ? 20.291 20.594 -6.841 1.00 91.44 102 PHE A CA 1
ATOM 809 C C . PHE A 1 102 ? 19.424 20.284 -8.059 1.00 91.44 102 PHE A C 1
ATOM 811 O O . PHE A 1 102 ? 19.124 19.122 -8.316 1.00 91.44 102 PHE A O 1
ATOM 818 N N . LYS A 1 103 ? 19.080 21.296 -8.859 1.00 92.44 103 LYS A N 1
ATOM 819 C CA . LYS A 1 103 ? 18.370 21.105 -10.123 1.00 92.44 103 LYS A CA 1
ATOM 820 C C . LYS A 1 103 ? 19.165 20.245 -11.098 1.00 92.44 103 LYS A C 1
ATOM 822 O O . LYS A 1 103 ? 18.587 19.349 -11.702 1.00 92.44 103 LYS A O 1
ATOM 827 N N . GLU A 1 104 ? 20.462 20.496 -11.242 1.00 92.31 104 GLU A N 1
ATOM 828 C CA . GLU A 1 104 ? 21.338 19.670 -12.074 1.00 92.31 104 GLU A CA 1
ATOM 829 C C . GLU A 1 104 ? 21.386 18.225 -11.563 1.00 92.31 104 GLU A C 1
ATOM 831 O O . GLU A 1 104 ? 21.182 17.298 -12.341 1.00 92.31 104 GLU A O 1
ATOM 836 N N . GLN A 1 105 ? 21.554 18.026 -10.251 1.00 93.00 105 GLN A N 1
ATOM 837 C CA . GLN A 1 105 ? 21.551 16.687 -9.656 1.00 93.00 105 GLN A CA 1
ATOM 838 C C . GLN A 1 105 ? 20.230 15.946 -9.905 1.00 93.00 105 GLN A C 1
ATOM 840 O O . GLN A 1 105 ? 20.247 14.788 -10.311 1.00 93.00 105 GLN A O 1
ATOM 845 N N . ILE A 1 106 ? 19.086 16.611 -9.730 1.00 92.88 106 ILE A N 1
ATOM 846 C CA . ILE A 1 106 ? 17.766 16.018 -9.977 1.00 92.88 106 ILE A CA 1
ATOM 847 C C . ILE A 1 106 ? 17.606 15.626 -11.452 1.00 92.88 106 ILE A C 1
ATOM 849 O O . ILE A 1 106 ? 17.166 14.514 -11.741 1.00 92.88 106 ILE A O 1
ATOM 853 N N . LEU A 1 107 ? 17.970 16.519 -12.380 1.00 92.62 107 LEU A N 1
ATOM 854 C CA . LEU A 1 107 ? 17.835 16.284 -13.821 1.00 92.62 107 LEU A CA 1
ATOM 855 C C . LEU A 1 107 ? 18.749 15.152 -14.305 1.00 92.62 107 LEU A C 1
ATOM 857 O O . LEU A 1 107 ? 18.294 14.290 -15.056 1.00 92.62 107 LEU A O 1
ATOM 861 N N . ASN A 1 108 ? 20.003 15.123 -13.846 1.00 92.50 108 ASN A N 1
ATOM 862 C CA . ASN A 1 108 ? 20.974 14.091 -14.220 1.00 92.50 108 ASN A CA 1
ATOM 863 C C . ASN A 1 108 ? 20.550 12.694 -13.745 1.00 92.50 108 ASN A C 1
ATOM 865 O O . ASN A 1 108 ? 20.889 11.712 -14.393 1.00 92.50 108 ASN A O 1
ATOM 869 N N . HIS A 1 109 ? 19.766 12.610 -12.667 1.00 92.88 109 HIS A N 1
ATOM 870 C CA . HIS A 1 109 ? 19.267 11.349 -12.111 1.00 92.88 109 HIS A CA 1
ATOM 871 C C . HIS A 1 109 ? 17.772 11.108 -12.420 1.00 92.88 109 HIS A C 1
ATOM 873 O O . HIS A 1 109 ? 17.084 10.365 -11.715 1.00 92.88 109 HIS A O 1
ATOM 879 N N . GLY A 1 110 ? 17.251 11.735 -13.484 1.00 87.69 110 GLY A N 1
ATOM 880 C CA . GLY A 1 110 ? 15.967 11.384 -14.107 1.00 87.69 110 GLY A CA 1
ATOM 881 C C . GLY A 1 110 ? 14.719 12.061 -13.539 1.00 87.69 110 GLY A C 1
ATOM 882 O O . GLY A 1 110 ? 13.609 11.761 -13.992 1.00 87.69 110 GLY A O 1
ATOM 883 N N . GLY A 1 111 ? 14.876 12.966 -12.575 1.00 90.81 111 GLY A N 1
ATOM 884 C CA . GLY A 1 111 ? 13.784 13.751 -12.006 1.00 90.81 111 GLY A CA 1
ATOM 885 C C . GLY A 1 111 ? 13.503 15.027 -12.793 1.00 90.81 111 GLY A C 1
ATOM 886 O O . GLY A 1 111 ? 14.268 15.444 -13.662 1.00 90.81 111 GLY A O 1
ATOM 887 N N . LYS A 1 112 ? 12.384 15.682 -12.482 1.00 91.94 112 LYS A N 1
ATOM 888 C CA . LYS A 1 112 ? 12.024 16.996 -13.036 1.00 91.94 112 LYS A CA 1
ATOM 889 C C . LYS A 1 112 ? 11.935 18.022 -11.923 1.00 91.94 112 LYS A C 1
ATOM 891 O O . LYS A 1 112 ? 11.475 17.698 -10.836 1.00 91.94 112 LYS A O 1
ATOM 896 N N . VAL A 1 113 ? 12.309 19.265 -12.218 1.00 93.38 113 VAL A N 1
ATOM 897 C CA . VAL A 1 113 ? 12.150 20.380 -11.277 1.00 93.38 113 VAL A CA 1
ATOM 898 C C . VAL A 1 113 ? 11.000 21.278 -11.707 1.00 93.38 113 VAL A C 1
ATOM 900 O O . VAL A 1 113 ? 10.941 21.673 -12.873 1.00 93.38 113 VAL A O 1
ATOM 903 N N . ASN A 1 114 ? 10.109 21.604 -10.772 1.00 88.19 114 ASN A N 1
ATOM 904 C CA . ASN A 1 114 ? 9.034 22.573 -10.967 1.00 88.19 114 ASN A CA 1
ATOM 905 C C . ASN A 1 114 ? 9.225 23.778 -10.034 1.00 88.19 114 ASN A C 1
ATOM 907 O O . ASN A 1 114 ? 9.756 23.649 -8.935 1.00 88.19 114 ASN A O 1
ATOM 911 N N . ASN A 1 115 ? 8.796 24.953 -10.491 1.00 82.12 115 ASN A N 1
ATOM 912 C CA . ASN A 1 115 ? 8.865 26.192 -9.713 1.00 82.12 115 ASN A CA 1
ATOM 913 C C . ASN A 1 115 ? 7.614 26.406 -8.846 1.00 82.12 115 ASN A C 1
ATOM 915 O O . ASN A 1 115 ? 7.628 27.250 -7.957 1.00 82.12 115 ASN A O 1
ATOM 919 N N . SER A 1 116 ? 6.530 25.682 -9.133 1.00 82.38 116 SER A N 1
ATOM 920 C CA . SER A 1 116 ? 5.305 25.669 -8.332 1.00 82.38 116 SER A CA 1
ATOM 921 C C . SER A 1 116 ? 5.243 24.394 -7.498 1.00 82.38 116 SER A C 1
ATOM 923 O O . SER A 1 116 ? 5.728 23.352 -7.934 1.00 82.38 116 SER A O 1
ATOM 925 N N . VAL A 1 117 ? 4.607 24.481 -6.329 1.00 82.06 117 VAL A N 1
ATOM 926 C CA . VAL A 1 117 ? 4.295 23.337 -5.460 1.00 82.06 117 VAL A CA 1
ATOM 927 C C . VAL A 1 117 ? 3.178 22.468 -6.053 1.00 82.06 117 VAL A C 1
ATOM 929 O O . VAL A 1 117 ? 3.035 21.298 -5.713 1.00 82.06 117 VAL A O 1
ATOM 932 N N . LEU A 1 118 ? 2.377 22.993 -6.982 1.00 79.44 118 LEU A N 1
ATOM 933 C CA . LEU A 1 118 ? 1.256 22.242 -7.533 1.00 79.44 118 LEU A CA 1
ATOM 934 C C . LEU A 1 118 ? 1.729 21.059 -8.394 1.00 79.44 118 LEU A C 1
ATOM 936 O O . LEU A 1 118 ? 2.467 21.230 -9.368 1.00 79.44 118 LEU A O 1
ATOM 940 N N . GLY A 1 119 ? 1.239 19.861 -8.062 1.00 75.56 119 GLY A N 1
ATOM 941 C CA . GLY A 1 119 ? 1.503 18.633 -8.819 1.00 75.56 119 GLY A CA 1
ATOM 942 C C . GLY A 1 119 ? 2.912 18.065 -8.635 1.00 75.56 119 GLY A C 1
ATOM 943 O O . GLY A 1 119 ? 3.315 17.194 -9.407 1.00 75.56 119 GLY A O 1
ATOM 944 N N . VAL A 1 120 ? 3.662 18.551 -7.641 1.00 89.12 120 VAL A N 1
ATOM 945 C CA . VAL A 1 120 ? 4.980 18.008 -7.294 1.00 89.12 120 VAL A CA 1
ATOM 946 C C . VAL A 1 120 ? 4.849 16.824 -6.341 1.00 89.12 120 VAL A C 1
ATOM 948 O O . VAL A 1 120 ? 3.921 16.736 -5.544 1.00 89.12 120 VAL A O 1
ATOM 951 N N . THR A 1 121 ? 5.797 15.899 -6.432 1.00 88.94 121 THR A N 1
ATOM 952 C CA . THR A 1 121 ? 5.947 14.742 -5.550 1.00 88.94 121 THR A CA 1
ATOM 953 C C . THR A 1 121 ? 6.405 15.155 -4.151 1.00 88.94 121 THR A C 1
ATOM 955 O O . THR A 1 121 ? 5.943 14.591 -3.166 1.00 88.94 121 THR A O 1
ATOM 958 N N . CYS A 1 122 ? 7.315 16.128 -4.061 1.00 90.38 122 CYS A N 1
ATOM 959 C CA . CYS A 1 122 ? 7.780 16.707 -2.804 1.00 90.38 122 CYS A CA 1
ATOM 960 C C . CYS A 1 122 ? 8.380 18.103 -3.019 1.00 90.38 122 CYS A C 1
ATOM 962 O O . CYS A 1 122 ? 8.763 18.479 -4.136 1.00 90.38 122 CYS A O 1
ATOM 964 N N . VAL A 1 123 ? 8.487 18.855 -1.926 1.00 92.25 123 VAL A N 1
ATOM 965 C CA . VAL A 1 123 ? 9.261 20.094 -1.844 1.00 92.25 123 VAL A CA 1
ATOM 966 C C . VAL A 1 123 ? 10.533 19.820 -1.055 1.00 92.25 123 VAL A C 1
ATOM 968 O O . VAL A 1 123 ? 10.486 19.273 0.039 1.00 92.25 123 VAL A O 1
ATOM 971 N N . VAL A 1 124 ? 11.680 20.208 -1.597 1.00 92.69 124 VAL A N 1
ATOM 972 C CA . VAL A 1 124 ? 12.970 20.097 -0.919 1.00 92.69 124 VAL A CA 1
ATOM 973 C C . VAL A 1 124 ? 13.366 21.471 -0.399 1.00 92.69 124 VAL A C 1
ATOM 975 O O . VAL A 1 124 ? 13.416 22.442 -1.159 1.00 92.69 124 VAL A O 1
ATOM 978 N N . ALA A 1 125 ? 13.654 21.553 0.894 1.00 90.19 125 ALA A N 1
ATOM 979 C CA . ALA A 1 125 ? 14.043 22.787 1.559 1.00 90.19 125 ALA A CA 1
ATOM 980 C C . ALA A 1 125 ? 15.108 22.526 2.633 1.00 90.19 125 ALA A C 1
ATOM 982 O O . ALA A 1 125 ? 15.372 21.392 3.033 1.00 90.19 125 ALA A O 1
ATOM 983 N N . SER A 1 126 ? 15.755 23.596 3.095 1.00 84.75 126 SER A N 1
ATOM 984 C CA . SER A 1 126 ? 16.647 23.505 4.251 1.00 84.75 126 SER A CA 1
ATOM 985 C C . SER A 1 126 ? 15.822 23.392 5.537 1.00 84.75 126 SER A C 1
ATOM 987 O O . SER A 1 126 ? 14.844 24.131 5.673 1.00 84.75 126 SER A O 1
ATOM 989 N N . PRO A 1 127 ? 16.246 22.581 6.525 1.00 77.81 127 PRO A N 1
ATOM 990 C CA . PRO A 1 127 ? 15.641 22.587 7.859 1.00 77.81 127 PRO A CA 1
ATOM 991 C C . PRO A 1 127 ? 15.546 23.993 8.477 1.00 77.81 127 PRO A C 1
ATOM 993 O O . PRO A 1 127 ? 14.590 24.300 9.180 1.00 77.81 127 PRO A O 1
ATOM 996 N N . ALA A 1 128 ? 16.481 24.892 8.144 1.00 75.31 128 ALA A N 1
ATOM 997 C CA . ALA A 1 128 ? 16.506 26.271 8.634 1.00 75.31 128 ALA A CA 1
ATOM 998 C C . ALA A 1 128 ? 15.346 27.158 8.126 1.00 75.31 128 ALA A C 1
ATOM 1000 O O . ALA A 1 128 ? 15.200 28.290 8.590 1.00 75.31 128 ALA A O 1
ATOM 1001 N N . GLU A 1 129 ? 14.551 26.700 7.152 1.00 74.75 129 GLU A N 1
ATOM 1002 C CA . GLU A 1 129 ? 13.349 27.409 6.688 1.00 74.75 129 GLU A CA 1
ATOM 1003 C C . GLU A 1 129 ? 12.221 27.364 7.722 1.00 74.75 129 GLU A C 1
ATOM 1005 O O . GLU A 1 129 ? 11.437 28.311 7.808 1.00 74.75 129 GLU A O 1
ATOM 1010 N N . ARG A 1 130 ? 12.190 26.319 8.557 1.00 67.88 130 ARG A N 1
ATOM 1011 C CA . ARG A 1 130 ? 11.232 26.163 9.654 1.00 67.88 130 ARG A CA 1
ATOM 1012 C C . ARG A 1 130 ? 11.327 27.318 10.651 1.00 67.88 130 ARG A C 1
ATOM 1014 O O . ARG A 1 130 ? 10.328 27.962 10.955 1.00 67.88 130 ARG A O 1
ATOM 1021 N N . ASP A 1 131 ? 12.541 27.635 11.090 1.00 66.38 131 ASP A N 1
ATOM 1022 C CA . ASP A 1 131 ? 12.782 28.656 12.119 1.00 66.38 131 ASP A CA 1
ATOM 1023 C C . ASP A 1 131 ? 12.557 30.089 11.613 1.00 66.38 131 ASP A C 1
ATOM 1025 O O . ASP A 1 131 ? 12.432 31.027 12.398 1.00 66.38 131 ASP A O 1
ATOM 1029 N N . LYS A 1 132 ? 12.513 30.279 10.289 1.00 67.38 132 LYS A N 1
ATOM 1030 C CA . LYS A 1 132 ? 12.392 31.594 9.637 1.00 67.38 132 LYS A CA 1
ATOM 1031 C C . LYS A 1 132 ? 10.977 31.912 9.155 1.00 67.38 132 LYS A C 1
ATOM 1033 O O . LYS A 1 132 ? 10.789 32.931 8.497 1.00 67.38 132 LYS A O 1
ATOM 1038 N N . GLY A 1 133 ? 9.998 31.064 9.476 1.00 60.12 133 GLY A N 1
ATOM 1039 C CA . GLY A 1 133 ? 8.603 31.246 9.068 1.00 60.12 133 GLY A CA 1
ATOM 1040 C C . GLY A 1 133 ? 8.281 30.772 7.646 1.00 60.12 133 GLY A C 1
ATOM 1041 O O . GLY A 1 133 ? 7.193 31.064 7.163 1.00 60.12 133 GLY A O 1
ATOM 1042 N N . GLY A 1 134 ? 9.190 30.030 7.000 1.00 64.50 134 GLY A N 1
ATOM 1043 C CA . GLY A 1 134 ? 8.989 29.409 5.691 1.00 64.50 134 GLY A CA 1
ATOM 1044 C C . GLY A 1 134 ? 9.027 30.370 4.495 1.00 64.50 134 GLY A C 1
ATOM 1045 O O . GLY A 1 134 ? 8.473 31.466 4.502 1.00 64.50 134 GLY A O 1
ATOM 1046 N N . SER A 1 135 ? 9.663 29.945 3.406 1.00 72.69 135 SER A N 1
ATOM 1047 C CA . SER A 1 135 ? 9.486 30.562 2.084 1.00 72.69 135 SER A CA 1
ATOM 1048 C C . SER A 1 135 ? 8.067 30.339 1.538 1.00 72.69 135 SER A C 1
ATOM 1050 O O . SER A 1 135 ? 7.366 29.424 1.959 1.00 72.69 135 SER A O 1
ATOM 1052 N N . GLY A 1 136 ? 7.636 31.140 0.552 1.00 77.88 136 GLY A N 1
ATOM 1053 C CA . GLY A 1 136 ? 6.286 31.024 -0.025 1.00 77.88 136 GLY A CA 1
ATOM 1054 C C . GLY A 1 136 ? 5.944 29.613 -0.528 1.00 77.88 136 GLY A C 1
ATOM 1055 O O . GLY A 1 136 ? 4.849 29.126 -0.272 1.00 77.88 136 GLY A O 1
ATOM 1056 N N . GLY A 1 137 ? 6.906 28.919 -1.150 1.00 78.56 137 GLY A N 1
ATOM 1057 C CA . GLY A 1 137 ? 6.739 27.519 -1.560 1.00 78.56 137 GLY A CA 1
ATOM 1058 C C . GLY A 1 137 ? 6.726 26.524 -0.392 1.00 78.56 137 GLY A C 1
ATOM 1059 O O . GLY A 1 137 ? 6.055 25.503 -0.468 1.00 78.56 137 GLY A O 1
ATOM 1060 N N . PHE A 1 138 ? 7.414 26.824 0.711 1.00 81.62 138 PHE A N 1
ATOM 1061 C CA . PHE A 1 138 ? 7.372 26.011 1.928 1.00 81.62 138 PHE A CA 1
ATOM 1062 C C . PHE A 1 138 ? 5.992 26.108 2.589 1.00 81.62 138 PHE A C 1
ATOM 1064 O O . PHE A 1 138 ? 5.371 25.088 2.864 1.00 81.62 138 PHE A O 1
ATOM 1071 N N . ALA A 1 139 ? 5.473 27.326 2.768 1.00 80.00 139 ALA A N 1
ATOM 1072 C CA . ALA A 1 139 ? 4.147 27.551 3.338 1.00 80.00 139 ALA A CA 1
ATOM 1073 C C . ALA A 1 139 ? 3.027 26.946 2.470 1.00 80.00 139 ALA A C 1
ATOM 1075 O O . ALA A 1 139 ? 2.130 26.293 2.998 1.00 80.00 139 ALA A O 1
ATOM 1076 N N . GLU A 1 140 ? 3.111 27.095 1.143 1.00 80.88 140 GLU A N 1
ATOM 1077 C CA . GLU A 1 140 ? 2.145 26.487 0.220 1.00 80.88 140 GLU A CA 1
ATOM 1078 C C . GLU A 1 140 ? 2.162 24.949 0.295 1.00 80.88 140 GLU A C 1
ATOM 1080 O O . GLU A 1 140 ? 1.112 24.311 0.217 1.00 80.88 140 GLU A O 1
ATOM 1085 N N . ALA A 1 141 ? 3.334 24.332 0.473 1.00 83.88 141 ALA A N 1
ATOM 1086 C CA . ALA A 1 141 ? 3.443 22.883 0.627 1.00 83.88 141 ALA A CA 1
ATOM 1087 C C . ALA A 1 141 ? 2.765 22.380 1.904 1.00 83.88 141 ALA A C 1
ATOM 1089 O O . ALA A 1 141 ? 2.044 21.384 1.848 1.00 83.88 141 ALA A O 1
ATOM 1090 N N . LEU A 1 142 ? 2.933 23.107 3.014 1.00 80.94 142 LEU A N 1
ATOM 1091 C CA . LEU A 1 142 ? 2.268 22.811 4.284 1.00 80.94 142 LEU A CA 1
ATOM 1092 C C . LEU A 1 142 ? 0.747 22.860 4.161 1.00 80.94 142 LEU A C 1
ATOM 1094 O O . LEU A 1 142 ? 0.068 21.916 4.553 1.00 80.94 142 LEU A O 1
ATOM 1098 N N . GLU A 1 143 ? 0.217 23.938 3.581 1.00 78.38 143 GLU A N 1
ATOM 1099 C CA . GLU A 1 143 ? -1.227 24.132 3.411 1.00 78.38 143 GLU A CA 1
ATOM 1100 C C . GLU A 1 143 ? -1.863 23.004 2.586 1.00 78.38 143 GLU A C 1
ATOM 1102 O O . GLU A 1 143 ? -2.992 22.586 2.837 1.00 78.38 143 GLU A O 1
ATOM 1107 N N . ARG A 1 144 ? -1.121 22.484 1.606 1.00 77.81 144 ARG A N 1
ATOM 1108 C CA . ARG A 1 144 ? -1.588 21.442 0.687 1.00 77.81 144 ARG A CA 1
ATOM 1109 C C . ARG A 1 144 ? -1.285 20.017 1.151 1.00 77.81 144 ARG A C 1
ATOM 1111 O O . ARG A 1 144 ? -1.659 19.084 0.444 1.00 77.81 144 ARG A O 1
ATOM 1118 N N . GLY A 1 145 ? -0.572 19.832 2.263 1.00 77.88 145 GLY A N 1
ATOM 1119 C CA . GLY A 1 145 ? -0.096 18.515 2.700 1.00 77.88 145 GLY A CA 1
ATOM 1120 C C . GLY A 1 145 ? 0.903 17.869 1.730 1.00 77.88 145 GLY A C 1
ATOM 1121 O O . GLY A 1 145 ? 0.980 16.647 1.637 1.00 77.88 145 GLY A O 1
ATOM 1122 N N . THR A 1 146 ? 1.644 18.672 0.960 1.00 81.50 146 THR A N 1
ATOM 1123 C CA . THR A 1 146 ? 2.720 18.163 0.096 1.00 81.50 146 THR A CA 1
ATOM 1124 C C . THR A 1 146 ? 3.948 17.856 0.957 1.00 81.50 146 THR A C 1
ATOM 1126 O O . THR A 1 146 ? 4.352 18.732 1.722 1.00 81.50 146 THR A O 1
ATOM 1129 N N . PRO A 1 147 ? 4.583 16.673 0.831 1.00 86.38 147 PRO A N 1
ATOM 1130 C CA . PRO A 1 147 ? 5.752 16.325 1.638 1.00 86.38 147 PRO A CA 1
ATOM 1131 C C . PRO A 1 147 ? 6.877 17.352 1.490 1.00 86.38 147 PRO A C 1
ATOM 1133 O O . PRO A 1 147 ? 7.262 17.681 0.362 1.00 86.38 147 PRO A O 1
ATOM 1136 N N . VAL A 1 148 ? 7.428 17.822 2.613 1.00 88.69 148 VAL A N 1
ATOM 1137 C CA . VAL A 1 148 ? 8.558 18.758 2.626 1.00 88.69 148 VAL A CA 1
ATOM 1138 C C . VAL A 1 148 ? 9.760 18.093 3.277 1.00 88.69 148 VAL A C 1
ATOM 1140 O O . VAL A 1 148 ? 9.740 17.770 4.461 1.00 88.69 148 VAL A O 1
ATOM 1143 N N . VAL A 1 149 ? 10.824 17.910 2.500 1.00 89.44 149 VAL A N 1
ATOM 1144 C CA . VAL A 1 149 ? 11.991 17.129 2.910 1.00 89.44 149 VAL A CA 1
ATOM 1145 C C . VAL A 1 149 ? 13.283 17.938 2.898 1.00 89.44 149 VAL A C 1
ATOM 1147 O O . VAL A 1 149 ? 13.428 18.919 2.167 1.00 89.44 149 VAL A O 1
ATOM 1150 N N . SER A 1 150 ? 14.249 17.494 3.695 1.00 87.88 150 SER A N 1
ATOM 1151 C CA . SER A 1 150 ? 15.606 18.030 3.740 1.00 87.88 150 SER A CA 1
ATOM 1152 C C . SER A 1 150 ? 16.341 17.835 2.412 1.00 87.88 150 SER A C 1
ATOM 1154 O O . SER A 1 150 ? 16.206 16.813 1.742 1.00 87.88 150 SER A O 1
ATOM 1156 N N . GLU A 1 151 ? 17.218 18.778 2.072 1.00 87.25 151 GLU A N 1
ATOM 1157 C CA . GLU A 1 151 ? 18.146 18.683 0.936 1.00 87.25 151 GLU A CA 1
ATOM 1158 C C . GLU A 1 151 ? 19.066 17.449 0.961 1.00 87.25 151 GLU A C 1
ATOM 1160 O O . GLU A 1 151 ? 19.497 16.982 -0.098 1.00 87.25 151 GLU A O 1
ATOM 1165 N N . ASN A 1 152 ? 19.298 16.865 2.143 1.00 86.56 152 ASN A N 1
ATOM 1166 C CA . ASN A 1 152 ? 20.041 15.610 2.295 1.00 86.56 152 ASN A CA 1
ATOM 1167 C C . ASN A 1 152 ? 19.339 14.429 1.612 1.00 86.56 152 ASN A C 1
ATOM 1169 O O . ASN A 1 152 ? 20.010 13.490 1.194 1.00 86.56 152 ASN A O 1
ATOM 1173 N N . TRP A 1 153 ? 18.017 14.494 1.422 1.00 91.75 153 TRP A N 1
ATOM 1174 C CA . TRP A 1 153 ? 17.263 13.466 0.707 1.00 91.75 153 TRP A CA 1
ATOM 1175 C C . TRP A 1 153 ? 17.797 13.250 -0.713 1.00 91.75 153 TRP A C 1
ATOM 1177 O O . TRP A 1 153 ? 17.952 12.110 -1.151 1.00 91.75 153 TRP A O 1
ATOM 1187 N N . ILE A 1 154 ? 18.139 14.335 -1.421 1.00 89.06 154 ILE A N 1
ATOM 1188 C CA . ILE A 1 154 ? 18.703 14.262 -2.776 1.00 89.06 154 ILE A CA 1
ATOM 1189 C C . ILE A 1 154 ? 20.085 13.602 -2.729 1.00 89.06 154 ILE A C 1
ATOM 1191 O O . ILE A 1 154 ? 20.369 12.702 -3.517 1.00 89.06 154 ILE A O 1
ATOM 1195 N N . VAL A 1 155 ? 20.936 14.048 -1.801 1.00 86.44 155 VAL A N 1
ATOM 1196 C CA . VAL A 1 155 ? 22.325 13.583 -1.672 1.00 86.44 155 VAL A CA 1
ATOM 1197 C C . VAL A 1 155 ? 22.371 12.090 -1.357 1.00 86.44 155 VAL A C 1
ATOM 1199 O O . VAL A 1 155 ? 23.029 11.330 -2.068 1.00 86.44 155 VAL A O 1
ATOM 1202 N N . ASP A 1 156 ? 21.618 11.660 -0.349 1.00 84.62 156 ASP A N 1
ATOM 1203 C CA . ASP A 1 156 ? 21.604 10.271 0.098 1.00 84.62 156 ASP A CA 1
ATOM 1204 C C . ASP A 1 156 ? 20.953 9.350 -0.935 1.00 84.62 156 ASP A C 1
ATOM 1206 O O . ASP A 1 156 ? 21.408 8.220 -1.117 1.00 84.62 156 ASP A O 1
ATOM 1210 N N . SER A 1 157 ? 19.924 9.828 -1.646 1.00 86.69 157 SER A N 1
ATOM 1211 C CA . SER A 1 157 ? 19.298 9.063 -2.730 1.00 86.69 157 SER A CA 1
ATOM 1212 C C . SER A 1 157 ? 20.276 8.784 -3.867 1.00 86.69 157 SER A C 1
ATOM 1214 O O . SER A 1 157 ? 20.325 7.667 -4.383 1.00 86.69 157 SER A O 1
ATOM 1216 N N . ILE A 1 158 ? 21.097 9.775 -4.223 1.00 88.12 158 ILE A N 1
ATOM 1217 C CA . ILE A 1 158 ? 22.150 9.621 -5.231 1.00 88.12 158 ILE A CA 1
ATOM 1218 C C . ILE A 1 158 ? 23.229 8.657 -4.734 1.00 88.12 158 ILE A C 1
ATOM 1220 O O . ILE A 1 158 ? 23.574 7.703 -5.429 1.00 88.12 158 ILE A O 1
ATOM 1224 N N . GLN A 1 159 ? 23.725 8.853 -3.510 1.00 83.44 159 GLN A N 1
ATOM 1225 C CA . GLN A 1 159 ? 24.787 8.019 -2.943 1.00 83.44 159 GLN A CA 1
ATOM 1226 C C . GLN A 1 159 ? 24.377 6.544 -2.827 1.00 83.44 159 GLN A C 1
ATOM 1228 O O . GLN A 1 159 ? 25.178 5.653 -3.111 1.00 83.44 159 GLN A O 1
ATOM 1233 N N . LYS A 1 160 ? 23.130 6.280 -2.425 1.00 80.88 160 LYS A N 1
ATOM 1234 C CA . LYS A 1 160 ? 22.577 4.926 -2.275 1.00 80.88 160 LYS A CA 1
ATOM 1235 C C . LYS A 1 160 ? 22.024 4.349 -3.581 1.00 80.88 160 LYS A C 1
ATOM 1237 O O . LYS A 1 160 ? 21.562 3.212 -3.579 1.00 80.88 160 LYS A O 1
ATOM 1242 N N . LYS A 1 161 ? 22.086 5.105 -4.684 1.00 83.94 161 LYS A N 1
ATOM 1243 C CA . LYS A 1 161 ? 21.569 4.727 -6.011 1.00 83.94 161 LYS A CA 1
ATOM 1244 C C . LYS A 1 161 ? 20.085 4.329 -5.999 1.00 83.94 161 LYS A C 1
ATOM 1246 O O . LYS A 1 161 ? 19.650 3.477 -6.772 1.00 83.94 161 LYS A O 1
ATOM 1251 N N . GLU A 1 162 ? 19.307 4.937 -5.107 1.00 82.75 162 GLU A N 1
ATOM 1252 C CA . GLU A 1 162 ? 17.885 4.652 -4.910 1.00 82.75 162 GLU A CA 1
ATOM 1253 C C . GLU A 1 162 ? 17.196 5.833 -4.216 1.00 82.75 162 GLU A C 1
ATOM 1255 O O . GLU A 1 162 ? 17.706 6.339 -3.214 1.00 82.75 162 GLU A O 1
ATOM 1260 N N . ALA A 1 163 ? 16.017 6.243 -4.702 1.00 85.44 163 ALA A N 1
ATOM 1261 C CA . ALA A 1 163 ? 15.207 7.253 -4.027 1.00 85.44 163 ALA A CA 1
ATOM 1262 C C . ALA A 1 163 ? 14.903 6.817 -2.588 1.00 85.44 163 ALA A C 1
ATOM 1264 O O . ALA A 1 163 ? 14.318 5.760 -2.344 1.00 85.44 163 ALA A O 1
ATOM 1265 N N . GLN A 1 164 ? 15.321 7.631 -1.624 1.00 84.44 164 GLN A N 1
ATOM 1266 C CA . GLN A 1 164 ? 15.008 7.386 -0.224 1.00 84.44 164 GLN A CA 1
ATOM 1267 C C . GLN A 1 164 ? 13.533 7.724 0.046 1.00 84.44 164 GLN A C 1
ATOM 1269 O O . GLN A 1 164 ? 12.942 8.530 -0.676 1.00 84.44 164 GLN A O 1
ATOM 1274 N N . PRO A 1 165 ? 12.896 7.145 1.068 1.00 78.75 165 PRO A N 1
ATOM 1275 C CA . PRO A 1 165 ? 11.541 7.549 1.410 1.00 78.75 165 PRO A CA 1
ATOM 1276 C C . PRO A 1 165 ? 11.528 8.962 1.979 1.00 78.75 165 PRO A C 1
ATOM 1278 O O . PRO A 1 165 ? 12.364 9.334 2.801 1.00 78.75 165 PRO A O 1
ATOM 1281 N N . LEU A 1 166 ? 10.541 9.735 1.534 1.00 83.81 166 LEU A N 1
ATOM 1282 C CA . LEU A 1 166 ? 10.402 11.151 1.862 1.00 83.81 166 LEU A CA 1
ATOM 1283 C C . LEU A 1 166 ? 10.248 11.380 3.371 1.00 83.81 166 LEU A C 1
ATOM 1285 O O . LEU A 1 166 ? 10.873 12.284 3.912 1.00 83.81 166 LEU A O 1
ATOM 1289 N N . ALA A 1 167 ? 9.491 10.518 4.055 1.00 74.38 167 ALA A N 1
ATOM 1290 C CA . ALA A 1 167 ? 9.219 10.646 5.485 1.00 74.38 167 ALA A CA 1
ATOM 1291 C C . ALA A 1 167 ? 10.487 10.632 6.358 1.00 74.38 167 ALA A C 1
ATOM 1293 O O . ALA A 1 167 ? 10.558 11.357 7.343 1.00 74.38 167 ALA A O 1
ATOM 1294 N N . ALA A 1 168 ? 11.527 9.884 5.967 1.00 70.56 168 ALA A N 1
ATOM 1295 C CA . ALA A 1 168 ? 12.793 9.833 6.708 1.00 70.56 168 ALA A CA 1
ATOM 1296 C C . ALA A 1 168 ? 13.602 11.140 6.641 1.00 70.56 168 ALA A C 1
ATOM 1298 O O . ALA A 1 168 ? 14.596 11.301 7.343 1.00 70.56 168 ALA A O 1
ATOM 1299 N N . TYR A 1 169 ? 13.192 12.060 5.771 1.00 82.50 169 TYR A N 1
ATOM 1300 C CA . TYR A 1 169 ? 13.822 13.355 5.579 1.00 82.50 169 TYR A CA 1
ATOM 1301 C C . TYR A 1 169 ? 12.825 14.492 5.810 1.00 82.50 169 TYR A C 1
ATOM 1303 O O . TYR A 1 169 ? 13.139 15.620 5.437 1.00 82.50 169 TYR A O 1
ATOM 1311 N N . ASP A 1 170 ? 11.649 14.220 6.386 1.00 83.38 170 ASP A N 1
ATOM 1312 C CA . ASP A 1 170 ? 10.643 15.239 6.682 1.00 83.38 170 ASP A 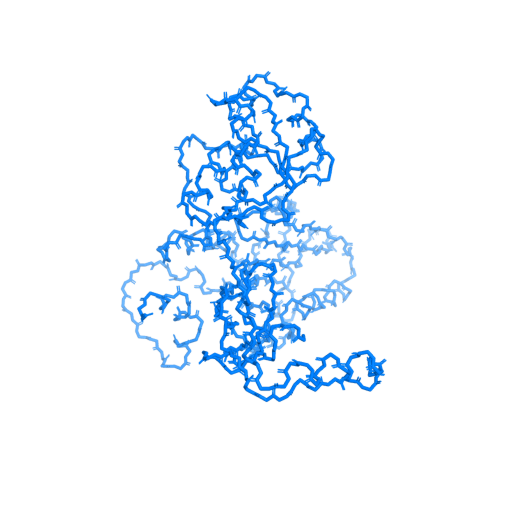CA 1
ATOM 1313 C C . ASP A 1 170 ? 11.203 16.297 7.642 1.00 83.38 170 ASP A C 1
ATOM 1315 O O . ASP A 1 170 ? 11.910 15.984 8.601 1.00 83.38 170 ASP A O 1
ATOM 1319 N N . ILE A 1 171 ? 10.919 17.568 7.358 1.00 80.19 171 ILE A N 1
ATOM 1320 C CA . ILE A 1 171 ? 11.406 18.704 8.164 1.00 80.19 171 ILE A CA 1
ATOM 1321 C C . ILE A 1 171 ? 10.272 19.514 8.805 1.00 80.19 171 ILE A C 1
ATOM 1323 O O . ILE A 1 171 ? 10.518 20.584 9.368 1.00 80.19 171 ILE A O 1
ATOM 1327 N N . VAL A 1 172 ? 9.033 19.027 8.708 1.00 74.12 172 VAL A N 1
ATOM 1328 C CA . VAL A 1 172 ? 7.816 19.747 9.108 1.00 74.12 172 VAL A CA 1
ATOM 1329 C C . VAL A 1 172 ? 7.238 19.205 10.402 1.00 74.12 172 VAL A C 1
ATOM 1331 O O . VAL A 1 172 ? 6.819 19.989 11.252 1.00 74.12 172 VAL A O 1
ATOM 1334 N N . SER A 1 173 ? 7.212 17.885 10.562 1.00 61.25 173 SER A N 1
ATOM 1335 C CA . SER A 1 173 ? 6.685 17.237 11.756 1.00 61.25 173 SER A CA 1
ATOM 1336 C C . SER A 1 173 ? 7.509 17.622 12.996 1.00 61.25 173 SER A C 1
ATOM 1338 O O . SER A 1 173 ? 8.741 17.647 13.006 1.00 61.25 173 SER A O 1
ATOM 1340 N N . ASP A 1 174 ? 6.817 18.041 14.055 1.00 42.25 174 ASP A N 1
ATOM 1341 C CA . ASP A 1 174 ? 7.442 18.452 15.306 1.00 42.25 174 ASP A CA 1
ATOM 1342 C C . ASP A 1 174 ? 8.117 17.259 16.015 1.00 42.25 174 ASP A C 1
ATOM 1344 O O . ASP A 1 174 ? 7.488 16.226 16.224 1.00 42.25 174 ASP A O 1
ATOM 1348 N N . VAL A 1 175 ? 9.360 17.487 16.480 1.00 35.12 175 VAL A N 1
ATOM 1349 C CA . VAL A 1 175 ? 10.223 16.643 17.344 1.00 35.12 175 VAL A CA 1
ATOM 1350 C C . VAL A 1 175 ? 11.054 15.566 16.622 1.00 35.12 175 VAL A C 1
ATOM 1352 O O . VAL A 1 175 ? 10.562 14.465 16.449 1.00 35.12 175 VAL A O 1
ATOM 1355 N N . VAL A 1 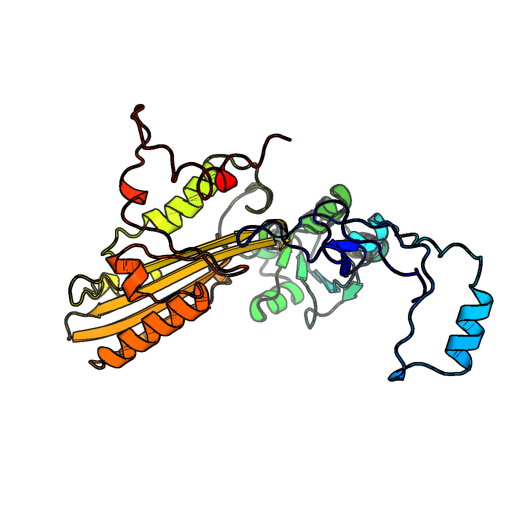176 ? 12.339 15.830 16.304 1.00 30.44 176 VAL A N 1
ATOM 1356 C CA . VAL A 1 176 ? 13.566 15.377 17.030 1.00 30.44 176 VAL A CA 1
ATOM 1357 C C . VAL A 1 176 ? 14.793 16.173 16.501 1.00 30.44 176 VAL A C 1
ATOM 1359 O O . VAL A 1 176 ? 14.865 16.428 15.300 1.00 30.44 176 VAL A O 1
ATOM 1362 N N . PRO A 1 177 ? 15.763 16.574 17.355 1.00 35.78 177 PRO A N 1
ATOM 1363 C CA . PRO A 1 177 ? 17.105 17.008 16.937 1.00 35.78 177 PRO A CA 1
ATOM 1364 C C . PRO A 1 177 ? 17.786 15.968 16.038 1.00 35.78 177 PRO A C 1
ATOM 1366 O O . PRO A 1 177 ? 17.406 14.803 16.067 1.00 35.78 177 PRO A O 1
ATOM 1369 N N . GLU A 1 178 ? 18.793 16.392 15.272 1.00 37.84 178 GLU A N 1
ATOM 1370 C CA . GLU A 1 178 ? 19.678 15.551 14.450 1.00 37.84 178 GLU A CA 1
ATOM 1371 C C . GLU A 1 178 ? 19.714 14.066 14.863 1.00 37.84 178 GLU A C 1
ATOM 1373 O O . GLU A 1 178 ? 20.215 13.709 15.928 1.00 37.84 178 GLU A O 1
ATOM 1378 N N . GLY A 1 179 ? 19.203 13.204 13.982 1.00 38.72 179 GLY A N 1
ATOM 1379 C CA . GLY A 1 179 ? 19.318 11.756 14.111 1.00 38.72 179 GLY A CA 1
ATOM 1380 C C . GLY A 1 179 ? 18.105 11.076 14.744 1.00 38.72 179 GLY A C 1
ATOM 1381 O O . GLY A 1 179 ? 18.091 10.751 15.928 1.00 38.72 179 GLY A O 1
ATOM 1382 N N . ARG A 1 180 ? 17.158 10.676 13.894 1.00 38.31 180 ARG A N 1
ATOM 1383 C CA . ARG A 1 180 ? 16.675 9.295 13.939 1.00 38.31 180 ARG A CA 1
ATOM 1384 C C . ARG A 1 180 ? 16.815 8.676 12.569 1.00 38.31 180 ARG A C 1
ATOM 1386 O O . ARG A 1 180 ? 16.806 9.365 11.555 1.00 38.31 180 ARG A O 1
ATOM 1393 N N . GLY A 1 181 ? 17.098 7.384 12.637 1.00 36.66 181 GLY A N 1
ATOM 1394 C CA . GLY A 1 181 ? 17.583 6.556 11.562 1.00 36.66 181 GLY A CA 1
ATOM 1395 C C . GLY A 1 181 ? 16.614 6.441 10.404 1.00 36.66 181 GLY A C 1
ATOM 1396 O O . GLY A 1 181 ? 15.506 6.966 10.403 1.00 36.66 181 GLY A O 1
ATOM 1397 N N . LEU A 1 182 ? 17.126 5.718 9.421 1.00 32.97 182 LEU A N 1
ATOM 1398 C CA . LEU A 1 182 ? 16.445 5.197 8.255 1.00 32.97 182 LEU A CA 1
ATOM 1399 C C . LEU A 1 182 ? 14.964 4.855 8.517 1.00 32.97 182 LEU A C 1
ATOM 1401 O O . LEU A 1 182 ? 14.592 4.476 9.625 1.00 32.97 182 LEU A O 1
ATOM 1405 N N . PRO A 1 183 ? 14.122 4.944 7.483 1.00 38.47 183 PRO A N 1
ATOM 1406 C CA . PRO A 1 183 ? 12.736 4.477 7.552 1.00 38.47 183 PRO A CA 1
ATOM 1407 C C . PRO A 1 183 ? 12.677 3.032 8.107 1.00 38.47 183 PRO A C 1
ATOM 1409 O O . PRO A 1 183 ? 13.568 2.219 7.855 1.00 38.47 183 PRO A O 1
ATOM 1412 N N . LEU A 1 184 ? 11.654 2.720 8.913 1.00 37.69 184 LEU A N 1
ATOM 1413 C CA . LEU A 1 184 ? 11.528 1.446 9.650 1.00 37.69 184 LEU A CA 1
ATOM 1414 C C . LEU A 1 184 ? 11.484 0.207 8.725 1.00 37.69 184 LEU A C 1
ATOM 1416 O O . LEU A 1 184 ? 11.718 -0.909 9.170 1.00 37.69 184 LEU A O 1
ATOM 1420 N N . ASP A 1 185 ? 11.209 0.406 7.434 1.00 40.75 185 ASP A N 1
ATOM 1421 C CA . ASP A 1 185 ? 11.270 -0.602 6.368 1.00 40.75 185 ASP A CA 1
ATOM 1422 C C . ASP A 1 185 ? 12.709 -0.945 5.920 1.00 40.75 185 ASP A C 1
ATOM 1424 O O . ASP A 1 185 ? 12.904 -1.923 5.198 1.00 40.75 185 ASP A O 1
ATOM 1428 N N . LYS A 1 186 ? 13.713 -0.163 6.348 1.00 38.78 186 LYS A N 1
ATOM 1429 C CA . LYS A 1 186 ? 15.143 -0.335 6.033 1.00 38.78 186 LYS A CA 1
ATOM 1430 C C . LYS A 1 186 ? 16.047 -0.459 7.272 1.00 38.78 186 LYS A C 1
ATOM 1432 O O . LYS A 1 186 ? 17.269 -0.447 7.112 1.00 38.78 186 LYS A O 1
ATOM 1437 N N . LEU A 1 187 ? 15.493 -0.569 8.486 1.00 34.41 187 LEU A N 1
ATOM 1438 C CA . LEU A 1 187 ? 16.271 -0.951 9.672 1.00 34.41 187 LEU A CA 1
ATOM 1439 C C . LEU A 1 187 ? 16.510 -2.468 9.700 1.00 34.41 187 LEU A C 1
ATOM 1441 O O . LEU A 1 187 ? 15.639 -3.256 9.335 1.00 34.41 187 LEU A O 1
ATOM 1445 N N . ASP A 1 188 ? 17.706 -2.855 10.152 1.00 38.00 188 ASP A N 1
ATOM 1446 C CA . ASP A 1 188 ? 18.023 -4.222 10.585 1.00 38.00 188 ASP A CA 1
ATOM 1447 C C . ASP A 1 188 ? 16.898 -4.712 11.529 1.00 38.00 188 ASP A C 1
ATOM 1449 O O . ASP A 1 188 ? 16.439 -3.894 12.332 1.00 38.00 188 ASP A O 1
ATOM 1453 N N . PRO A 1 189 ? 16.417 -5.974 11.461 1.00 38.91 189 PRO A N 1
ATOM 1454 C CA . PRO A 1 189 ? 15.301 -6.497 12.267 1.00 38.91 189 PRO A CA 1
ATOM 1455 C C . PRO A 1 189 ? 15.590 -6.601 13.779 1.00 38.91 189 PRO A C 1
ATOM 1457 O O . PRO A 1 189 ? 15.203 -7.573 14.430 1.00 38.91 189 PRO A O 1
ATOM 1460 N N . SER A 1 190 ? 16.315 -5.646 14.354 1.00 41.38 190 SER A N 1
ATOM 1461 C CA . SER A 1 190 ? 16.606 -5.581 15.774 1.00 41.38 190 SER A CA 1
ATOM 1462 C C . SER A 1 190 ? 15.362 -5.175 16.572 1.00 41.38 190 SER A C 1
ATOM 1464 O O . SER A 1 190 ? 14.371 -4.656 16.048 1.00 41.38 190 SER A O 1
ATOM 1466 N N . GLU A 1 191 ? 15.415 -5.467 17.870 1.00 39.25 191 GLU A N 1
ATOM 1467 C CA . GLU A 1 191 ? 14.327 -5.406 18.853 1.00 39.25 191 GLU A CA 1
ATOM 1468 C C . GLU A 1 191 ? 13.479 -4.117 18.840 1.00 39.25 191 GLU A C 1
ATOM 1470 O O . GLU A 1 191 ? 12.330 -4.160 19.266 1.00 39.25 191 GLU A O 1
ATOM 1475 N N . GLU A 1 192 ? 13.974 -3.000 18.301 1.00 34.69 192 GLU A N 1
ATOM 1476 C CA . GLU A 1 192 ? 13.338 -1.673 18.329 1.00 34.69 192 GLU A CA 1
ATOM 1477 C C . GLU A 1 192 ? 12.109 -1.534 17.400 1.00 34.69 192 GLU A C 1
ATOM 1479 O O . GLU A 1 192 ? 11.128 -0.869 17.753 1.00 34.69 192 GLU A O 1
ATOM 1484 N N . ALA A 1 193 ? 12.097 -2.194 16.232 1.00 39.41 193 ALA A N 1
ATOM 1485 C CA . ALA A 1 193 ? 10.923 -2.212 15.343 1.00 39.41 193 ALA A CA 1
ATOM 1486 C C . ALA A 1 193 ? 9.801 -3.090 15.921 1.00 39.41 193 ALA A C 1
ATOM 1488 O O . ALA A 1 193 ? 8.619 -2.739 15.863 1.00 39.41 193 ALA A O 1
ATOM 1489 N N . ILE A 1 194 ? 10.196 -4.201 16.552 1.00 40.47 194 ILE A N 1
ATOM 1490 C CA . ILE A 1 194 ? 9.312 -5.077 17.325 1.00 40.47 194 ILE A CA 1
ATOM 1491 C C . ILE A 1 194 ? 8.782 -4.319 18.541 1.00 40.47 194 ILE A C 1
ATOM 1493 O O . ILE A 1 194 ? 7.605 -4.440 18.854 1.00 40.47 194 ILE A O 1
ATOM 1497 N N . GLU A 1 195 ? 9.607 -3.508 19.201 1.00 40.50 195 GLU A N 1
ATOM 1498 C CA . GLU A 1 195 ? 9.217 -2.728 20.370 1.00 40.50 195 GLU A CA 1
ATOM 1499 C C . GLU A 1 195 ? 8.281 -1.569 20.026 1.00 40.50 195 GLU A C 1
ATOM 1501 O O . GLU A 1 195 ? 7.395 -1.290 20.824 1.00 40.50 195 GLU A O 1
ATOM 1506 N N . THR A 1 196 ? 8.395 -0.958 18.843 1.00 42.25 196 THR A N 1
ATOM 1507 C CA . THR A 1 196 ? 7.491 0.109 18.371 1.00 42.25 196 THR A CA 1
ATOM 1508 C C . THR A 1 196 ? 6.132 -0.449 17.946 1.00 42.25 196 THR A C 1
ATOM 1510 O O . THR A 1 196 ? 5.107 0.035 18.415 1.00 42.25 196 THR A O 1
ATOM 1513 N N . LEU A 1 197 ? 6.111 -1.536 17.164 1.00 44.47 197 LEU A N 1
ATOM 1514 C CA . LEU A 1 197 ? 4.891 -2.300 16.864 1.00 44.47 197 LEU A CA 1
ATOM 1515 C C . LEU A 1 197 ? 4.236 -2.809 18.141 1.00 44.47 197 LEU A C 1
ATOM 1517 O O . LEU A 1 197 ? 3.035 -2.662 18.350 1.00 44.47 197 LEU A O 1
ATOM 1521 N N . ALA A 1 198 ? 5.045 -3.388 19.025 1.00 46.12 198 ALA A N 1
ATOM 1522 C CA . ALA A 1 198 ? 4.585 -3.791 20.328 1.00 46.12 198 ALA A CA 1
ATOM 1523 C C . ALA A 1 198 ? 4.190 -2.583 21.163 1.00 46.12 198 ALA A C 1
ATOM 1525 O O . ALA A 1 198 ? 3.327 -2.782 21.969 1.00 46.12 198 ALA A O 1
ATOM 1526 N N . ALA A 1 199 ? 4.723 -1.370 21.035 1.00 45.88 199 ALA A N 1
ATOM 1527 C CA . ALA A 1 199 ? 4.277 -0.203 21.805 1.00 45.88 199 ALA A CA 1
ATOM 1528 C C . ALA A 1 199 ? 2.919 0.309 21.309 1.00 45.88 199 ALA A C 1
ATOM 1530 O O . ALA A 1 199 ? 2.042 0.587 22.124 1.00 45.88 199 ALA A O 1
ATOM 1531 N N . GLU A 1 200 ? 2.720 0.341 19.992 1.00 47.69 200 GLU A N 1
ATOM 1532 C CA . GLU A 1 200 ? 1.449 0.662 19.335 1.00 47.69 200 GLU A CA 1
ATOM 1533 C C . GLU A 1 200 ? 0.370 -0.381 19.700 1.00 47.69 200 GLU A C 1
ATOM 1535 O O . GLU A 1 200 ? -0.765 -0.030 20.014 1.00 47.69 200 GLU A O 1
ATOM 1540 N N . LEU A 1 201 ? 0.751 -1.663 19.804 1.00 47.03 201 LEU A N 1
ATOM 1541 C CA . LEU A 1 201 ? -0.126 -2.780 20.192 1.00 47.03 201 LEU A CA 1
ATOM 1542 C C . LEU A 1 201 ? -0.209 -3.042 21.720 1.00 47.03 201 LEU A C 1
ATOM 1544 O O . LEU A 1 201 ? -1.216 -3.560 22.197 1.00 47.03 201 LEU A O 1
ATOM 1548 N N . LYS A 1 202 ? 0.812 -2.680 22.517 1.00 45.72 202 LYS A N 1
ATOM 1549 C CA . LYS A 1 202 ? 0.903 -2.801 24.003 1.00 45.72 202 LYS A CA 1
ATOM 1550 C C . LYS A 1 202 ? -0.014 -1.794 24.680 1.00 45.72 202 LYS A C 1
ATOM 1552 O O . LYS A 1 202 ? -0.270 -1.916 25.876 1.00 45.72 202 LYS A O 1
ATOM 1557 N N . LEU A 1 203 ? -0.494 -0.791 23.950 1.00 44.62 203 LEU A N 1
ATOM 1558 C CA . LEU A 1 203 ? -1.328 0.263 24.508 1.00 44.62 203 LEU A CA 1
ATOM 1559 C C . LEU A 1 203 ? -2.754 -0.175 24.820 1.00 44.62 203 LEU A C 1
ATOM 1561 O O . LEU A 1 203 ? -3.444 0.561 25.526 1.00 44.62 203 LEU A O 1
ATOM 1565 N N . ALA A 1 204 ? -3.181 -1.361 24.379 1.00 48.88 204 ALA A N 1
ATOM 1566 C CA . ALA A 1 204 ? -4.508 -1.823 24.704 1.00 48.88 204 ALA A CA 1
ATOM 1567 C C . ALA A 1 204 ? -4.576 -3.325 25.010 1.00 48.88 204 ALA A C 1
ATOM 1569 O O . ALA A 1 204 ? -4.608 -4.160 24.113 1.00 48.88 204 ALA A O 1
ATOM 1570 N N . GLY A 1 205 ? -4.679 -3.694 26.290 1.00 58.53 205 GLY A N 1
ATOM 1571 C CA . GLY A 1 205 ? -5.186 -5.020 26.647 1.00 58.53 205 GLY A CA 1
ATOM 1572 C C . GLY A 1 205 ? -6.532 -5.299 25.957 1.00 58.53 205 GLY A C 1
ATOM 1573 O O . GLY A 1 205 ? -7.224 -4.385 25.516 1.00 58.53 205 GLY A O 1
ATOM 1574 N N . LYS A 1 206 ? -6.956 -6.566 25.891 1.00 69.50 206 LYS A N 1
ATOM 1575 C CA . LYS A 1 206 ? -8.146 -6.996 25.120 1.00 69.50 206 LYS A CA 1
ATOM 1576 C C . LYS A 1 206 ? -9.428 -6.157 25.354 1.00 69.50 206 LYS A C 1
ATOM 1578 O O . LYS A 1 206 ? -10.301 -6.126 24.493 1.00 69.50 206 LYS A O 1
ATOM 1583 N N . ARG A 1 207 ? -9.534 -5.461 26.492 1.00 81.69 207 ARG A N 1
ATOM 1584 C CA . ARG A 1 207 ? -10.695 -4.660 26.927 1.00 81.69 207 ARG A CA 1
ATOM 1585 C C . ARG A 1 207 ? -10.480 -3.149 27.009 1.00 81.69 207 ARG A C 1
ATOM 1587 O O . ARG A 1 207 ? -11.384 -2.443 27.443 1.00 81.69 207 ARG A O 1
ATOM 1594 N N . SER A 1 208 ? -9.310 -2.639 26.658 1.00 83.56 208 SER A N 1
ATOM 1595 C CA . SER A 1 208 ? -9.066 -1.195 26.704 1.00 83.56 208 SER A CA 1
ATOM 1596 C C . SER A 1 208 ? -9.431 -0.524 25.392 1.00 83.56 208 SER A C 1
ATOM 1598 O O . SER A 1 208 ? -9.186 -1.047 24.302 1.00 83.56 208 SER A O 1
ATOM 1600 N N . VAL A 1 209 ? -9.981 0.671 25.541 1.00 88.69 209 VAL A N 1
ATOM 1601 C CA . VAL A 1 209 ? -10.345 1.567 24.454 1.00 88.69 209 VAL A CA 1
ATOM 1602 C C . VAL A 1 209 ? -9.094 2.259 23.915 1.00 88.69 209 VAL A C 1
ATOM 1604 O O . VAL A 1 209 ? -8.227 2.684 24.681 1.00 88.69 209 VAL A O 1
ATOM 1607 N N . HIS A 1 210 ? -8.986 2.348 22.593 1.00 87.31 210 HIS A N 1
ATOM 1608 C CA . HIS A 1 210 ? -7.881 3.018 21.925 1.00 87.31 210 HIS A CA 1
ATOM 1609 C C . HIS A 1 210 ? -7.937 4.528 22.184 1.00 87.31 210 HIS A C 1
ATOM 1611 O O . HIS A 1 210 ? -8.990 5.147 22.025 1.00 87.31 210 HIS A O 1
ATOM 1617 N N . LYS A 1 211 ? -6.801 5.135 22.544 1.00 87.75 211 LYS A N 1
ATOM 1618 C CA . LYS A 1 211 ? -6.725 6.550 22.961 1.00 87.75 211 LYS A CA 1
ATOM 1619 C C . LYS A 1 211 ? -7.198 7.523 21.879 1.00 87.75 211 LYS A C 1
ATOM 1621 O O . LYS A 1 211 ? -7.833 8.524 22.197 1.00 87.75 211 LYS A O 1
ATOM 1626 N N . ASP A 1 212 ? -6.938 7.203 20.614 1.00 86.62 212 ASP A N 1
ATOM 1627 C CA . ASP A 1 212 ? -7.315 8.066 19.485 1.00 86.62 212 ASP A CA 1
ATOM 1628 C C . ASP A 1 212 ? -8.831 8.143 19.274 1.00 86.62 212 ASP A C 1
ATOM 1630 O O . ASP A 1 212 ? -9.328 9.151 18.782 1.00 86.62 212 ASP A O 1
ATOM 1634 N N . SER A 1 213 ? -9.590 7.147 19.755 1.00 90.75 213 SER A N 1
ATOM 1635 C CA . SER A 1 213 ? -11.055 7.236 19.762 1.00 90.75 213 SER A CA 1
ATOM 1636 C C . SER A 1 213 ? -11.563 8.382 20.643 1.00 90.75 213 SER A C 1
ATOM 1638 O O . SER A 1 213 ? -12.664 8.874 20.421 1.00 90.75 213 SER A O 1
ATOM 1640 N N . LYS A 1 214 ? -10.771 8.800 21.645 1.00 92.12 214 LYS A N 1
ATOM 1641 C CA . LYS A 1 214 ? -11.109 9.777 22.697 1.00 92.12 214 LYS A CA 1
ATOM 1642 C C . LYS A 1 214 ? -12.278 9.367 23.603 1.00 92.12 214 LYS A C 1
ATOM 1644 O O . LYS A 1 214 ? -12.611 10.121 24.509 1.00 92.12 214 LYS A O 1
ATOM 1649 N N . LEU A 1 215 ? -12.837 8.168 23.414 1.00 91.56 215 LEU A N 1
ATOM 1650 C CA . LEU A 1 215 ? -13.980 7.645 24.171 1.00 91.56 215 LEU A CA 1
ATOM 1651 C C . LEU A 1 215 ? -13.577 6.985 25.499 1.00 91.56 215 LEU A C 1
ATOM 1653 O O . LEU A 1 215 ? -14.435 6.673 26.322 1.00 91.56 215 LEU A O 1
ATOM 1657 N N . ASP A 1 216 ? -12.281 6.766 25.738 1.00 87.75 216 ASP A N 1
ATOM 1658 C CA . ASP A 1 216 ? -11.762 6.235 27.005 1.00 87.75 216 ASP A CA 1
ATOM 1659 C C . ASP A 1 216 ? -12.054 7.185 28.178 1.00 87.75 216 ASP A C 1
ATOM 1661 O O . ASP A 1 216 ? -12.434 6.750 29.267 1.00 87.75 216 ASP A O 1
ATOM 1665 N N . LYS A 1 217 ? -11.935 8.495 27.936 1.00 87.69 217 LYS A N 1
ATOM 1666 C CA . LYS A 1 217 ? -12.205 9.551 28.923 1.00 87.69 217 LYS A CA 1
ATOM 1667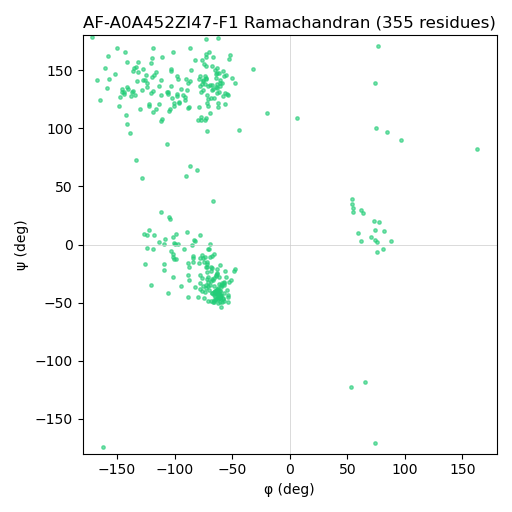 C C . LYS A 1 217 ? -13.691 9.716 29.233 1.00 87.69 217 LYS A C 1
ATOM 1669 O O . LYS A 1 217 ? -14.026 10.157 30.329 1.00 87.69 217 LYS A O 1
ATOM 1674 N N . ASP A 1 218 ? -14.551 9.296 28.311 1.00 89.62 218 ASP A N 1
ATOM 1675 C CA . ASP A 1 218 ? -16.011 9.369 28.427 1.00 89.62 218 ASP A CA 1
ATOM 1676 C C . ASP A 1 218 ? -16.609 8.111 29.092 1.00 89.62 218 ASP A C 1
ATOM 1678 O O . ASP A 1 218 ? -17.822 7.900 29.107 1.00 89.62 218 ASP A O 1
ATOM 1682 N N . GLY A 1 219 ? -15.760 7.247 29.663 1.00 90.50 219 GLY A N 1
ATOM 1683 C CA . GLY A 1 219 ? -16.184 6.004 30.310 1.00 90.50 219 GLY A CA 1
ATOM 1684 C C . GLY A 1 219 ? -16.530 4.886 29.324 1.00 90.50 219 GLY A C 1
ATOM 1685 O O . GLY A 1 219 ? -17.226 3.934 29.691 1.00 90.50 219 GLY A O 1
ATOM 1686 N N . GLY A 1 220 ? -16.060 4.991 28.079 1.00 93.94 220 GLY A N 1
ATOM 1687 C CA . GLY A 1 220 ? -16.196 3.950 27.075 1.00 93.94 220 GLY A CA 1
ATOM 1688 C C . GLY A 1 220 ? -15.512 2.652 27.495 1.00 93.94 220 GLY A C 1
ATOM 1689 O O . GLY A 1 220 ? -14.423 2.645 28.069 1.00 93.94 220 GLY A O 1
ATOM 1690 N N . HIS A 1 221 ? -16.148 1.531 27.178 1.00 93.38 221 HIS A N 1
ATOM 1691 C CA . HIS A 1 221 ? -15.577 0.198 27.350 1.00 93.38 221 HIS A CA 1
ATOM 1692 C C . HIS A 1 221 ? -15.797 -0.634 26.092 1.00 93.38 221 HIS A C 1
ATOM 1694 O O . HIS A 1 221 ? -16.747 -0.411 25.344 1.00 93.38 221 HIS A O 1
ATOM 1700 N N . ILE A 1 222 ? -14.917 -1.603 25.852 1.00 94.56 222 ILE A N 1
ATOM 1701 C CA . ILE A 1 222 ? -15.057 -2.506 24.710 1.00 94.56 222 ILE A CA 1
ATOM 1702 C C . ILE A 1 222 ? -16.365 -3.291 24.827 1.00 94.56 222 ILE A C 1
ATOM 1704 O O . ILE A 1 222 ? -16.682 -3.852 25.877 1.00 94.56 222 ILE A O 1
ATOM 1708 N N . PHE A 1 223 ? -17.119 -3.317 23.734 1.00 95.25 223 PHE A N 1
ATOM 1709 C CA . PHE A 1 223 ? -18.380 -4.027 23.647 1.00 95.25 223 PHE A CA 1
ATOM 1710 C C . PHE A 1 223 ? -18.145 -5.542 23.602 1.00 95.25 223 PHE A C 1
ATOM 1712 O O . PHE A 1 223 ? -17.381 -6.058 22.780 1.00 95.25 223 PHE A O 1
ATOM 1719 N N . GLU A 1 224 ? -18.845 -6.258 24.479 1.00 93.94 224 GLU A N 1
ATOM 1720 C CA . GLU A 1 224 ? -18.832 -7.716 24.555 1.00 93.94 224 GLU A CA 1
ATOM 1721 C C . GLU A 1 224 ? -20.258 -8.250 24.436 1.00 93.94 224 GLU A C 1
ATOM 1723 O O . GLU A 1 224 ? -21.186 -7.742 25.070 1.00 93.94 224 GLU A O 1
ATOM 1728 N N . LYS A 1 225 ? -20.439 -9.301 23.636 1.00 93.50 225 LYS A N 1
ATOM 1729 C CA . LYS A 1 225 ? -21.734 -9.969 23.475 1.00 93.50 225 LYS A CA 1
ATOM 1730 C C . LYS A 1 225 ? -21.522 -11.459 23.259 1.00 93.50 225 LYS A C 1
ATOM 1732 O O . LYS A 1 225 ? -20.702 -11.850 22.436 1.00 93.50 225 LYS A O 1
ATOM 1737 N N . ASP A 1 226 ? -22.245 -12.290 24.008 1.00 92.44 226 ASP A N 1
ATOM 1738 C CA . ASP A 1 226 ? -22.204 -13.756 23.887 1.00 92.44 226 ASP A CA 1
ATOM 1739 C C . ASP A 1 226 ? -20.779 -14.348 23.990 1.00 92.44 226 ASP A C 1
ATOM 1741 O O . ASP A 1 226 ? -20.428 -15.314 23.305 1.00 92.44 226 ASP A O 1
ATOM 1745 N N . GLY A 1 227 ? -19.936 -13.732 24.829 1.00 85.94 227 GLY A N 1
ATOM 1746 C CA . GLY A 1 227 ? -18.529 -14.101 25.024 1.00 85.94 227 GLY A CA 1
ATOM 1747 C C . GLY A 1 227 ? -17.575 -13.664 23.904 1.00 85.94 227 GLY A C 1
ATOM 1748 O O . GLY A 1 227 ? -16.390 -13.975 23.980 1.00 85.94 227 GLY A O 1
ATOM 1749 N N . ILE A 1 228 ? -18.066 -12.955 22.883 1.00 90.62 228 ILE A N 1
ATOM 1750 C CA . ILE A 1 228 ? -17.260 -12.351 21.815 1.00 90.62 228 ILE A CA 1
ATOM 1751 C C . ILE A 1 228 ? -16.843 -10.952 22.249 1.00 90.62 228 ILE A C 1
ATOM 1753 O O . ILE A 1 228 ? -17.681 -10.161 22.690 1.00 90.62 228 ILE A O 1
ATOM 1757 N N . ILE A 1 229 ? -15.560 -10.643 22.075 1.00 91.56 229 ILE A N 1
ATOM 1758 C CA . ILE A 1 229 ? -14.998 -9.322 22.341 1.00 91.56 229 ILE A CA 1
ATOM 1759 C C . ILE A 1 229 ? -14.770 -8.625 21.002 1.00 91.56 229 ILE A C 1
ATOM 1761 O O . ILE A 1 229 ? -13.969 -9.083 20.191 1.00 91.56 229 ILE A O 1
ATOM 1765 N N . TYR A 1 230 ? -15.461 -7.511 20.769 1.00 93.62 230 TYR A N 1
ATOM 1766 C CA . TYR A 1 230 ? -15.405 -6.776 19.503 1.00 93.62 230 TYR A CA 1
ATOM 1767 C C . TYR A 1 230 ? -14.249 -5.775 19.497 1.00 93.62 230 TYR A C 1
ATOM 1769 O O . TYR A 1 230 ? -14.432 -4.559 19.533 1.00 93.62 230 TYR A O 1
ATOM 1777 N N . ASN A 1 231 ? -13.034 -6.316 19.500 1.00 90.75 231 ASN A N 1
ATOM 1778 C CA . ASN A 1 231 ? -11.791 -5.561 19.503 1.00 90.75 231 ASN A CA 1
ATOM 1779 C C . ASN A 1 231 ? -10.726 -6.349 18.742 1.00 90.75 231 ASN A C 1
ATOM 1781 O O . ASN A 1 231 ? -10.398 -7.475 19.120 1.00 90.75 231 ASN A O 1
ATOM 1785 N N . CYS A 1 232 ? -10.201 -5.777 17.664 1.00 88.50 232 CYS A N 1
ATOM 1786 C CA . CYS A 1 232 ? -9.246 -6.452 16.803 1.00 88.50 232 CYS A CA 1
ATOM 1787 C C . CYS A 1 232 ? -8.165 -5.486 16.322 1.00 88.50 232 CYS A C 1
ATOM 1789 O O . CYS A 1 232 ? -8.459 -4.380 15.870 1.00 88.50 232 CYS A O 1
ATOM 1791 N N . ALA A 1 233 ? -6.919 -5.947 16.376 1.00 85.62 233 ALA A N 1
ATOM 1792 C CA . ALA A 1 233 ? -5.798 -5.341 15.680 1.00 85.62 233 ALA A CA 1
ATOM 1793 C C . ALA A 1 233 ? -5.318 -6.319 14.604 1.00 85.62 233 ALA A C 1
ATOM 1795 O O . ALA A 1 233 ? -5.218 -7.516 14.854 1.00 85.62 233 ALA A O 1
ATOM 1796 N N . CYS A 1 234 ? -5.026 -5.828 13.410 1.00 85.56 234 CYS A N 1
ATOM 1797 C CA . CYS A 1 234 ? -4.529 -6.593 12.276 1.00 85.56 234 CYS A CA 1
ATOM 1798 C C . CYS A 1 234 ? -3.259 -5.938 11.734 1.00 85.56 234 CYS A C 1
ATOM 1800 O O . CYS A 1 234 ? -3.118 -4.717 11.792 1.00 85.56 234 CYS A O 1
ATOM 1802 N N . SER A 1 235 ? -2.359 -6.727 11.153 1.00 82.31 235 SER A N 1
ATOM 1803 C CA . SER A 1 235 ? -1.173 -6.199 10.476 1.00 82.31 235 SER A CA 1
ATOM 1804 C C . SER A 1 235 ? -0.830 -6.959 9.199 1.00 82.31 235 SER A C 1
ATOM 1806 O O . SER A 1 235 ? -1.209 -8.115 8.998 1.00 82.31 235 SER A O 1
ATOM 1808 N N . ILE A 1 236 ? -0.109 -6.293 8.304 1.00 79.56 236 ILE A N 1
ATOM 1809 C CA . ILE A 1 236 ? 0.552 -6.909 7.156 1.00 79.56 236 ILE A CA 1
ATOM 1810 C C . ILE A 1 236 ? 1.947 -6.314 7.016 1.00 79.56 236 ILE A C 1
ATOM 1812 O O . ILE A 1 236 ? 2.107 -5.097 7.029 1.00 79.56 236 ILE A O 1
ATOM 1816 N N . CYS A 1 237 ? 2.936 -7.189 6.866 1.00 74.94 237 CYS A N 1
ATOM 1817 C CA . CYS A 1 237 ? 4.304 -6.833 6.529 1.00 74.94 237 CYS A CA 1
ATOM 1818 C C . CYS A 1 237 ? 4.735 -7.717 5.356 1.00 74.94 237 CYS A C 1
ATOM 1820 O O . CYS A 1 237 ? 4.740 -8.943 5.469 1.00 74.94 237 CYS A O 1
ATOM 1822 N N . GLU A 1 238 ? 5.024 -7.108 4.211 1.00 70.38 238 GLU A N 1
ATOM 1823 C CA . GLU A 1 238 ? 5.386 -7.803 2.986 1.00 70.38 238 GLU A CA 1
ATOM 1824 C C . GLU A 1 238 ? 6.468 -7.033 2.225 1.00 70.38 238 GLU A C 1
ATOM 1826 O O . GLU A 1 238 ? 6.228 -5.977 1.642 1.00 70.38 238 GLU A O 1
ATOM 1831 N N . LEU A 1 239 ? 7.665 -7.618 2.174 1.00 66.75 239 LEU A N 1
ATOM 1832 C CA . LEU A 1 239 ? 8.841 -6.984 1.582 1.00 66.75 239 LEU A CA 1
ATOM 1833 C C . LEU A 1 239 ? 8.725 -6.799 0.061 1.00 66.75 239 LEU A C 1
ATOM 1835 O O . LEU A 1 239 ? 9.088 -5.755 -0.466 1.00 66.75 239 LEU A O 1
ATOM 1839 N N . GLY A 1 240 ? 8.207 -7.796 -0.666 1.00 63.44 240 GLY A N 1
ATOM 1840 C CA . GLY A 1 240 ? 8.159 -7.750 -2.135 1.00 63.44 240 GLY A CA 1
ATOM 1841 C C . GLY A 1 240 ? 7.218 -6.687 -2.700 1.00 63.44 240 GLY A C 1
ATOM 1842 O O . GLY A 1 240 ? 7.462 -6.163 -3.787 1.00 63.44 240 GLY A O 1
ATOM 1843 N N . SER A 1 241 ? 6.153 -6.367 -1.966 1.00 64.81 241 SER A N 1
ATOM 1844 C CA . SER A 1 241 ? 5.209 -5.300 -2.303 1.00 64.81 241 SER A CA 1
ATOM 1845 C C . SER A 1 241 ? 5.474 -4.004 -1.530 1.00 64.81 241 SER A C 1
ATOM 1847 O O . SER A 1 241 ? 4.746 -3.040 -1.753 1.00 64.81 241 SER A O 1
ATOM 1849 N N . GLU A 1 242 ? 6.504 -3.972 -0.672 1.00 67.94 242 GLU A N 1
ATOM 1850 C CA . GLU A 1 242 ? 6.845 -2.840 0.202 1.00 67.94 242 GLU A CA 1
ATOM 1851 C C . GLU A 1 242 ? 5.643 -2.405 1.074 1.00 67.94 242 GLU A C 1
ATOM 1853 O O . GLU A 1 242 ? 5.388 -1.222 1.289 1.00 67.94 242 GLU A O 1
ATOM 1858 N N . MET A 1 243 ? 4.860 -3.373 1.568 1.00 66.38 243 MET A N 1
ATOM 1859 C CA . MET A 1 243 ? 3.680 -3.116 2.397 1.00 66.38 243 MET A CA 1
ATOM 1860 C C . MET A 1 243 ? 3.989 -3.325 3.872 1.00 66.38 243 MET A C 1
ATOM 1862 O O . MET A 1 243 ? 4.326 -4.429 4.287 1.00 66.38 243 MET A O 1
ATOM 1866 N N . ASN A 1 244 ? 3.793 -2.289 4.683 1.00 74.31 244 ASN A N 1
ATOM 1867 C CA . ASN A 1 244 ? 3.856 -2.385 6.137 1.00 74.31 244 ASN A CA 1
ATOM 1868 C C . ASN A 1 244 ? 2.717 -1.563 6.749 1.00 74.31 244 ASN A C 1
ATOM 1870 O O . ASN A 1 244 ? 2.810 -0.340 6.847 1.00 74.31 244 ASN A O 1
ATOM 1874 N N . GLN A 1 245 ? 1.604 -2.217 7.075 1.00 77.31 245 GLN A N 1
ATOM 1875 C CA . GLN A 1 245 ? 0.371 -1.549 7.497 1.00 77.31 245 GLN A CA 1
ATOM 1876 C C . GLN A 1 245 ? -0.257 -2.225 8.712 1.00 77.31 245 GLN A C 1
ATOM 1878 O O . GLN A 1 245 ? -0.164 -3.444 8.882 1.00 77.31 245 GLN A O 1
ATOM 1883 N N . PHE A 1 246 ? -0.973 -1.431 9.501 1.00 82.12 246 PHE A N 1
ATOM 1884 C CA . PHE A 1 246 ? -1.807 -1.887 10.604 1.00 82.12 246 PHE A CA 1
ATOM 1885 C C . PHE A 1 246 ? -3.270 -1.501 10.380 1.00 82.12 246 PHE A C 1
ATOM 1887 O O . PHE A 1 246 ? -3.589 -0.606 9.595 1.00 82.12 246 PHE A O 1
ATOM 1894 N N . CYS A 1 247 ? -4.164 -2.183 11.088 1.00 88.12 247 CYS A N 1
ATOM 1895 C CA . CYS A 1 247 ? -5.565 -1.818 11.205 1.00 88.12 247 CYS A CA 1
ATOM 1896 C C . CYS A 1 247 ? -6.063 -2.135 12.617 1.00 88.12 247 CYS A C 1
ATOM 1898 O O . CYS A 1 247 ? -5.848 -3.238 13.108 1.00 88.12 247 CYS A O 1
ATOM 1900 N N . ILE A 1 248 ? -6.730 -1.187 13.261 1.00 89.88 248 ILE A N 1
ATOM 1901 C CA . ILE A 1 248 ? -7.381 -1.338 14.560 1.00 89.88 248 ILE A CA 1
ATOM 1902 C C . ILE A 1 248 ? -8.869 -1.085 14.357 1.00 89.88 248 ILE A C 1
ATOM 1904 O O . ILE A 1 248 ? -9.257 -0.098 13.735 1.00 89.88 248 ILE A O 1
ATOM 1908 N N . MET A 1 249 ? -9.702 -1.973 14.889 1.00 94.19 249 MET A N 1
ATOM 1909 C CA . MET A 1 249 ? -11.154 -1.833 14.887 1.00 94.19 249 MET A CA 1
ATOM 1910 C C . MET A 1 249 ? -11.723 -2.209 16.254 1.00 94.19 249 MET A C 1
ATOM 1912 O O . MET A 1 249 ? -11.371 -3.248 16.818 1.00 94.19 249 MET A O 1
ATOM 1916 N N . GLN A 1 250 ? -12.598 -1.362 16.799 1.00 94.69 250 GLN A N 1
ATOM 1917 C CA . GLN A 1 250 ? -13.191 -1.544 18.126 1.00 94.69 250 GLN A CA 1
ATOM 1918 C C . GLN A 1 250 ? -14.666 -1.155 18.123 1.00 94.69 250 GLN A C 1
ATOM 1920 O O . GLN A 1 250 ? -15.009 -0.074 17.651 1.00 94.69 250 GLN A O 1
ATOM 1925 N N . LEU A 1 251 ? -15.525 -1.986 18.713 1.00 96.88 251 LEU A N 1
ATOM 1926 C CA . LEU A 1 251 ? -16.837 -1.530 19.169 1.00 96.88 251 LEU A CA 1
ATOM 1927 C C . LEU A 1 251 ? -16.723 -1.069 20.621 1.00 96.88 251 LEU A C 1
ATOM 1929 O O . LEU A 1 251 ? -16.280 -1.825 21.486 1.00 96.88 251 LEU A O 1
ATOM 1933 N N . ILE A 1 252 ? -17.120 0.172 20.883 1.00 96.88 252 ILE A N 1
ATOM 1934 C CA . ILE A 1 252 ? -16.971 0.853 22.169 1.00 96.88 252 ILE A CA 1
ATOM 1935 C C . ILE A 1 252 ? -18.356 1.283 22.652 1.00 96.88 252 ILE A C 1
ATOM 1937 O O . ILE A 1 252 ? -19.061 2.025 21.974 1.00 96.88 252 ILE A O 1
ATOM 1941 N N . MET A 1 253 ? -18.755 0.812 23.828 1.00 96.44 253 MET A N 1
ATOM 1942 C CA . MET A 1 253 ? -20.013 1.162 24.476 1.00 96.44 253 MET A CA 1
ATOM 1943 C C . MET A 1 253 ? -19.781 2.288 25.484 1.00 96.44 253 MET A C 1
ATOM 1945 O O . MET A 1 253 ? -18.997 2.131 26.422 1.00 96.44 253 MET A O 1
ATOM 1949 N N . LEU A 1 254 ? -20.489 3.405 25.322 1.00 95.12 254 LEU A N 1
ATOM 1950 C CA . LEU A 1 254 ? -20.538 4.475 26.317 1.00 95.12 254 LEU A CA 1
ATOM 1951 C C . LEU A 1 254 ? -21.568 4.169 27.423 1.00 95.12 254 LEU A C 1
ATOM 1953 O O . LEU A 1 254 ? -22.512 3.401 27.198 1.00 95.12 254 LEU A O 1
ATOM 1957 N N . PRO A 1 255 ? -21.451 4.792 28.614 1.00 90.75 255 PRO A N 1
ATOM 1958 C CA . PRO A 1 255 ? -22.386 4.591 29.731 1.00 90.75 255 PRO A CA 1
ATOM 1959 C C . PRO A 1 255 ? -23.860 4.852 29.379 1.00 90.75 255 PRO A C 1
ATOM 1961 O O . PRO A 1 255 ? -24.764 4.226 29.933 1.00 90.75 255 PRO A O 1
ATOM 1964 N N . GLU A 1 256 ? -24.105 5.731 28.409 1.00 88.81 256 GLU A N 1
ATOM 1965 C CA . GLU A 1 256 ? -25.429 6.124 27.909 1.00 88.81 256 GLU A CA 1
ATOM 1966 C C . GLU A 1 256 ? -26.063 5.090 26.962 1.00 88.81 256 GLU A C 1
ATOM 1968 O O . GLU A 1 256 ? -27.117 5.336 26.378 1.00 88.81 256 GLU A O 1
ATOM 1973 N N . LYS A 1 257 ? -25.447 3.906 26.830 1.00 87.19 257 LYS A N 1
ATOM 1974 C CA . LYS A 1 257 ? -25.835 2.839 25.893 1.00 87.19 257 LYS A CA 1
ATOM 1975 C C . LYS A 1 257 ? -25.751 3.263 24.424 1.00 87.19 257 LYS A C 1
ATOM 1977 O O . LYS A 1 257 ? -26.505 2.757 23.591 1.00 87.19 257 LYS A O 1
ATOM 1982 N N . GLN A 1 258 ? -24.833 4.179 24.131 1.00 92.25 258 GLN A N 1
ATOM 1983 C CA . GLN A 1 258 ? -24.464 4.560 22.776 1.00 92.25 258 GLN A CA 1
ATOM 1984 C C . GLN A 1 258 ? -23.230 3.773 22.347 1.00 92.25 258 GLN A C 1
ATOM 1986 O O . GLN A 1 258 ? -22.186 3.803 23.005 1.00 92.25 258 GLN A O 1
ATOM 1991 N N . LEU A 1 259 ? -23.375 3.039 21.256 1.00 96.62 259 LEU A N 1
ATOM 1992 C CA . LEU A 1 259 ? -22.361 2.176 20.690 1.00 96.62 259 LEU A CA 1
ATOM 1993 C C . LEU A 1 259 ? -21.648 2.907 19.559 1.00 96.62 259 LEU A C 1
ATOM 1995 O O . LEU A 1 259 ? -22.288 3.408 18.642 1.00 96.62 259 LEU A O 1
ATOM 1999 N N . HIS A 1 260 ? -20.325 2.910 19.615 1.00 97.81 260 HIS A N 1
ATOM 2000 C CA . HIS A 1 260 ? -19.465 3.542 18.630 1.00 97.81 260 HIS A CA 1
ATOM 2001 C C . HIS A 1 260 ? -18.551 2.504 17.984 1.00 97.81 260 HIS A C 1
ATOM 2003 O O . HIS A 1 260 ? -18.084 1.580 18.651 1.00 97.81 260 HIS A O 1
ATOM 2009 N N . LEU A 1 261 ? -18.270 2.668 16.696 1.00 97.75 261 LEU A N 1
ATOM 2010 C CA . LEU A 1 261 ? -17.264 1.908 15.965 1.00 97.75 261 LEU A CA 1
ATOM 2011 C C . LEU A 1 261 ? -16.046 2.800 15.735 1.00 97.75 261 LEU A C 1
ATOM 2013 O O . LEU A 1 261 ? -16.125 3.794 15.018 1.00 97.75 261 LEU A O 1
ATOM 2017 N N . PHE A 1 262 ? -14.916 2.435 16.330 1.00 96.75 262 PHE A N 1
ATOM 2018 C CA . PHE A 1 262 ? -13.622 3.036 16.030 1.00 96.75 262 PHE A CA 1
ATOM 2019 C C . PHE A 1 262 ? -12.900 2.200 14.977 1.00 96.75 262 PHE A C 1
ATOM 2021 O O . PHE A 1 262 ? -12.834 0.974 15.096 1.00 96.75 262 PHE A O 1
ATOM 2028 N N . TYR A 1 263 ? -12.340 2.864 13.970 1.00 95.88 263 TYR A N 1
ATOM 2029 C CA . TYR A 1 263 ? -11.535 2.255 12.920 1.00 95.88 263 TYR A CA 1
ATOM 2030 C C . TYR A 1 263 ? -10.323 3.134 12.619 1.00 95.88 263 TYR A C 1
ATOM 2032 O O . TYR A 1 263 ? -10.474 4.322 12.334 1.00 95.88 263 TYR A O 1
ATOM 2040 N N . LYS A 1 264 ? -9.130 2.538 12.638 1.00 91.56 264 LYS A N 1
ATOM 2041 C CA . LYS A 1 264 ? -7.875 3.178 12.236 1.00 91.56 264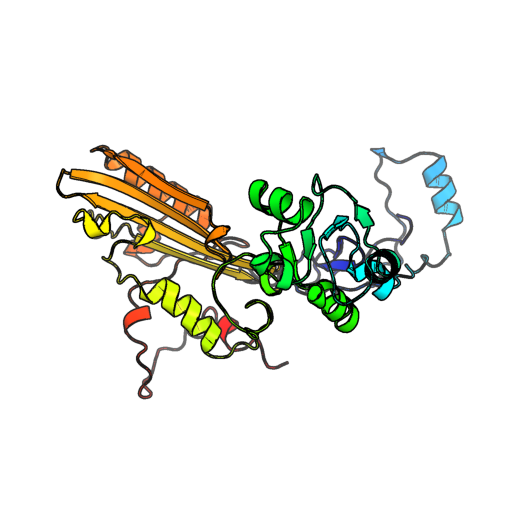 LYS A CA 1
ATOM 2042 C C . LYS A 1 264 ? -7.091 2.234 11.335 1.00 91.56 264 LYS A C 1
ATOM 2044 O O . LYS A 1 264 ? -6.894 1.081 11.707 1.00 91.56 264 LYS A O 1
ATOM 2049 N N . LYS A 1 265 ? -6.635 2.676 10.167 1.00 88.44 265 LYS A N 1
ATOM 2050 C CA . LYS A 1 265 ? -5.810 1.866 9.259 1.00 88.44 265 LYS A CA 1
ATOM 2051 C C . LYS A 1 265 ? -4.772 2.727 8.567 1.00 88.44 265 LYS A C 1
ATOM 2053 O O . LYS A 1 265 ? -5.109 3.725 7.944 1.00 88.44 265 LYS A O 1
ATOM 2058 N N . GLY A 1 266 ? -3.516 2.307 8.608 1.00 79.69 266 GLY A N 1
ATOM 2059 C CA . GLY A 1 266 ? -2.446 3.099 8.023 1.00 79.69 266 GLY A CA 1
ATOM 2060 C C . GLY A 1 266 ? -1.099 2.392 7.986 1.00 79.69 266 GLY A C 1
ATOM 2061 O O . GLY A 1 266 ? -0.980 1.241 8.417 1.00 79.69 266 GLY A O 1
ATOM 2062 N N . PRO A 1 267 ? -0.083 3.066 7.431 1.00 71.31 267 PRO A N 1
ATOM 2063 C CA . PRO A 1 267 ? 1.294 2.621 7.529 1.00 71.31 267 PRO A CA 1
ATOM 2064 C C . PRO A 1 267 ? 1.789 2.712 8.976 1.00 71.31 267 PRO A C 1
ATOM 2066 O O . PRO A 1 267 ? 1.542 3.697 9.671 1.00 71.31 267 PRO A O 1
ATOM 2069 N N . ILE A 1 268 ? 2.508 1.683 9.420 1.00 66.38 268 ILE A N 1
ATOM 2070 C CA . ILE A 1 268 ? 3.061 1.625 10.782 1.00 66.38 268 ILE A CA 1
ATOM 2071 C C . ILE A 1 268 ? 4.086 2.754 10.979 1.00 66.38 268 ILE A C 1
ATOM 2073 O O . ILE A 1 268 ? 4.909 3.023 10.096 1.00 66.38 268 ILE A O 1
ATOM 2077 N N . GLY A 1 269 ? 4.015 3.437 12.126 1.00 57.06 269 GLY A N 1
ATOM 2078 C CA . GLY A 1 269 ? 4.883 4.571 12.468 1.00 57.06 269 GLY A CA 1
ATOM 2079 C C . GLY A 1 269 ? 4.569 5.887 11.741 1.00 57.06 269 GLY A C 1
ATOM 2080 O O . GLY A 1 269 ? 5.290 6.863 11.926 1.00 57.06 269 GLY A O 1
ATOM 2081 N N . HIS A 1 270 ? 3.511 5.933 10.926 1.00 60.78 270 HIS A N 1
ATOM 2082 C CA . HIS A 1 270 ? 3.118 7.107 10.138 1.00 60.78 270 HIS A CA 1
ATOM 2083 C C . HIS A 1 270 ? 1.638 7.439 10.367 1.00 60.78 270 HIS A C 1
ATOM 2085 O O . HIS A 1 270 ? 0.846 7.511 9.427 1.00 60.78 270 HIS A O 1
ATOM 2091 N N . ASP A 1 271 ? 1.266 7.659 11.629 1.00 62.34 271 ASP A N 1
ATOM 2092 C CA . ASP A 1 271 ? -0.120 7.896 12.062 1.00 62.34 271 ASP A CA 1
ATOM 2093 C C . ASP A 1 271 ? -0.838 9.016 11.302 1.00 62.34 271 ASP A C 1
ATOM 2095 O O . ASP A 1 271 ? -2.037 8.932 11.059 1.00 62.34 271 ASP A O 1
ATOM 2099 N N . GLN A 1 272 ? -0.108 10.047 10.872 1.00 65.12 272 GLN A N 1
ATOM 2100 C CA . GLN A 1 272 ? -0.666 11.164 10.102 1.00 65.12 272 GLN A CA 1
ATOM 2101 C C . GLN A 1 272 ? -1.230 10.736 8.737 1.00 65.12 272 GLN A C 1
ATOM 2103 O O . GLN A 1 272 ? -2.039 11.451 8.152 1.00 65.12 272 GLN A O 1
ATOM 2108 N N . MET A 1 273 ? -0.794 9.585 8.220 1.00 70.38 273 MET A N 1
ATOM 2109 C CA . MET A 1 273 ? -1.266 9.003 6.963 1.00 70.38 273 MET A CA 1
ATOM 2110 C C . MET A 1 273 ? -2.358 7.946 7.175 1.00 70.38 273 MET A C 1
ATOM 2112 O O . MET A 1 273 ? -2.801 7.334 6.200 1.00 70.38 273 MET A O 1
ATOM 2116 N N . ALA A 1 274 ? -2.753 7.674 8.421 1.00 75.06 274 ALA A N 1
ATOM 2117 C CA . ALA A 1 274 ? -3.776 6.688 8.717 1.00 75.06 274 ALA A CA 1
ATOM 2118 C C . ALA A 1 274 ? -5.175 7.232 8.398 1.00 75.06 274 ALA A C 1
ATOM 2120 O O . ALA A 1 274 ? -5.520 8.369 8.714 1.00 75.06 274 ALA A O 1
ATOM 2121 N N . GLU A 1 275 ? -6.005 6.383 7.800 1.00 88.06 275 GLU A N 1
ATOM 2122 C CA . GLU A 1 275 ? -7.447 6.579 7.788 1.00 88.06 275 GLU A CA 1
ATOM 2123 C C . GLU A 1 275 ? -7.966 6.320 9.203 1.00 88.06 275 GLU A C 1
ATOM 2125 O O . GLU A 1 275 ? -7.817 5.213 9.720 1.00 88.06 275 GLU A O 1
ATOM 2130 N N . GLU A 1 276 ? -8.569 7.329 9.826 1.00 92.44 276 GLU A N 1
ATOM 2131 C CA . GLU A 1 276 ? -9.114 7.255 11.180 1.00 92.44 276 GLU A CA 1
ATOM 2132 C C . GLU A 1 276 ? -10.561 7.748 11.196 1.00 92.44 276 GLU A C 1
ATOM 2134 O O . GLU A 1 276 ? -10.879 8.801 10.639 1.00 92.44 276 GLU A O 1
ATOM 2139 N N . ARG A 1 277 ? -11.446 6.986 11.844 1.00 95.25 277 ARG A N 1
ATOM 2140 C CA . ARG A 1 277 ? -12.854 7.351 12.014 1.00 95.25 277 ARG A CA 1
ATOM 2141 C C . ARG A 1 277 ? -13.464 6.757 13.281 1.00 95.25 277 ARG A C 1
ATOM 2143 O O . ARG A 1 277 ? -13.130 5.648 13.698 1.00 95.25 277 ARG A O 1
ATOM 2150 N N . VAL A 1 278 ? -14.394 7.514 13.859 1.00 96.69 278 VAL A N 1
ATOM 2151 C CA . VAL A 1 278 ? -15.295 7.095 14.939 1.00 96.69 278 VAL A CA 1
ATOM 2152 C C . VAL A 1 278 ? -16.719 7.300 14.432 1.00 96.69 278 VAL A C 1
ATOM 2154 O O . VAL A 1 278 ? -17.096 8.420 14.095 1.00 96.69 278 VAL A O 1
ATOM 2157 N N . GLU A 1 279 ? -17.498 6.228 14.361 1.00 97.31 279 GLU A N 1
ATOM 2158 C CA . GLU A 1 279 ? -18.884 6.245 13.886 1.00 97.31 279 GLU A CA 1
ATOM 2159 C C . GLU A 1 279 ? -19.841 5.941 15.043 1.00 97.31 279 GLU A C 1
ATOM 2161 O O . GLU A 1 279 ? -19.660 4.946 15.745 1.00 97.31 279 GLU A O 1
ATOM 2166 N N . ASP A 1 280 ? -20.856 6.784 15.242 1.00 95.94 280 ASP A N 1
ATOM 2167 C CA . ASP A 1 280 ? -21.906 6.586 16.248 1.00 95.94 280 ASP A CA 1
ATOM 2168 C C . ASP A 1 280 ? -23.049 5.740 15.665 1.00 95.94 280 ASP A C 1
ATOM 2170 O O . ASP A 1 280 ? -23.709 6.127 14.698 1.00 95.94 280 ASP A O 1
ATOM 2174 N N . PHE A 1 281 ? -23.284 4.574 16.263 1.00 96.69 281 PHE A N 1
ATOM 2175 C CA . PHE A 1 281 ? -24.379 3.662 15.929 1.00 96.69 281 PHE A CA 1
ATOM 2176 C C . PHE A 1 281 ? -25.558 3.779 16.909 1.00 96.69 281 PHE A C 1
ATOM 2178 O O . PHE A 1 281 ? -26.541 3.041 16.786 1.00 96.69 281 PHE A O 1
ATOM 2185 N N . GLY A 1 282 ? -25.488 4.669 17.900 1.00 93.75 282 GLY A N 1
ATOM 2186 C CA . GLY A 1 282 ? -26.498 4.836 18.933 1.00 93.75 282 GLY A CA 1
ATOM 2187 C C . GLY A 1 282 ? -26.803 3.507 19.624 1.00 93.75 282 GLY A C 1
ATOM 2188 O O . GLY A 1 282 ? -25.922 2.840 20.155 1.00 93.75 282 GLY A O 1
ATOM 2189 N N . ASN A 1 283 ? -28.064 3.083 19.596 1.00 91.19 283 ASN A N 1
ATOM 2190 C CA . ASN A 1 283 ? -28.503 1.805 20.162 1.00 91.19 283 ASN A CA 1
ATOM 2191 C C . ASN A 1 283 ? -28.651 0.678 19.115 1.00 91.19 283 ASN A C 1
ATOM 2193 O O . ASN A 1 283 ? -29.147 -0.405 19.447 1.00 91.19 283 ASN A O 1
ATOM 2197 N N . CYS A 1 284 ? -28.215 0.890 17.868 1.00 93.88 284 CYS A N 1
ATOM 2198 C CA . CYS A 1 284 ? -28.335 -0.061 16.759 1.00 93.88 284 CYS A CA 1
ATOM 2199 C C . CYS A 1 284 ? -27.248 -1.151 16.808 1.00 93.88 284 CYS A C 1
ATOM 2201 O O . CYS A 1 284 ? -26.417 -1.288 15.911 1.00 93.88 284 CYS A O 1
ATOM 2203 N N . VAL A 1 285 ? -27.273 -1.977 17.860 1.00 94.56 285 VAL A N 1
ATOM 2204 C CA . VAL A 1 285 ? -26.250 -3.004 18.144 1.00 94.56 285 VAL A CA 1
ATOM 2205 C C . VAL A 1 285 ? -26.009 -3.956 16.968 1.00 94.56 285 VAL A C 1
ATOM 2207 O O . VAL A 1 285 ? -24.867 -4.282 16.657 1.00 94.56 285 VAL A O 1
ATOM 2210 N N . ASN A 1 286 ? -27.070 -4.421 16.304 1.00 95.38 286 ASN A N 1
ATOM 2211 C CA . ASN A 1 286 ? -26.928 -5.387 15.212 1.00 95.38 286 ASN A CA 1
ATOM 2212 C C . ASN A 1 286 ? -26.254 -4.783 13.975 1.00 95.38 286 ASN A C 1
ATOM 2214 O O . ASN A 1 286 ? -25.556 -5.504 13.267 1.00 95.38 286 ASN A O 1
ATOM 2218 N N . ASP A 1 287 ? -26.452 -3.491 13.717 1.00 96.81 287 ASP A N 1
ATOM 2219 C CA . ASP A 1 287 ? -25.854 -2.822 12.562 1.00 96.81 287 ASP A CA 1
ATOM 2220 C C . ASP A 1 287 ? -24.369 -2.550 12.815 1.00 96.81 287 ASP A C 1
ATOM 2222 O O . ASP A 1 287 ? -23.546 -2.839 11.951 1.00 96.81 287 ASP A O 1
ATOM 2226 N N . ALA A 1 288 ? -24.012 -2.151 14.041 1.00 96.81 288 ALA A N 1
ATOM 2227 C CA . ALA A 1 288 ? -22.619 -2.010 14.464 1.00 96.81 288 ALA A CA 1
ATOM 2228 C C . ALA A 1 288 ? -21.846 -3.342 14.393 1.00 96.81 288 ALA A C 1
ATOM 2230 O O . ALA A 1 288 ? -20.725 -3.387 13.891 1.00 96.81 288 ALA A O 1
ATOM 2231 N N . ILE A 1 289 ? -22.455 -4.448 14.847 1.00 97.06 289 ILE A N 1
ATOM 2232 C CA . ILE A 1 289 ? -21.863 -5.796 14.755 1.00 97.06 289 ILE A CA 1
ATOM 2233 C C . ILE A 1 289 ? -21.649 -6.206 13.294 1.00 97.06 289 ILE A C 1
ATOM 2235 O O . ILE A 1 289 ? -20.588 -6.733 12.957 1.00 97.06 289 ILE A O 1
ATOM 2239 N N . LYS A 1 290 ? -22.641 -5.973 12.424 1.00 97.31 290 LYS A N 1
ATOM 2240 C CA . LYS A 1 290 ? -22.529 -6.282 10.991 1.00 97.31 290 LYS A CA 1
ATOM 2241 C C . LYS A 1 290 ? -21.417 -5.478 10.333 1.00 97.31 290 LYS A C 1
ATOM 2243 O O . LYS A 1 290 ? -20.638 -6.058 9.587 1.00 97.31 290 LYS A O 1
ATOM 2248 N N . GLU A 1 291 ? -21.328 -4.181 10.618 1.00 98.00 291 GLU A N 1
ATOM 2249 C CA . GLU A 1 291 ? -20.292 -3.331 10.033 1.00 98.00 291 GLU A CA 1
ATOM 2250 C C . GLU A 1 291 ? -18.896 -3.710 10.537 1.00 98.00 291 GLU A C 1
ATOM 2252 O O . GLU A 1 291 ? -17.967 -3.838 9.741 1.00 98.00 291 GLU A O 1
ATOM 2257 N N . PHE A 1 292 ? -18.752 -4.003 11.833 1.00 97.62 292 PHE A N 1
ATOM 2258 C CA . PHE A 1 292 ? -17.502 -4.517 12.388 1.00 97.62 292 PHE A CA 1
ATOM 2259 C C . PHE A 1 292 ? -17.066 -5.816 11.689 1.00 97.62 292 PHE A C 1
ATOM 2261 O O . PHE A 1 292 ? -15.922 -5.937 11.248 1.00 97.62 292 PHE A O 1
ATOM 2268 N N . ALA A 1 293 ? -17.979 -6.785 11.547 1.00 97.06 293 ALA A N 1
ATOM 2269 C CA . ALA A 1 293 ? -17.688 -8.052 10.877 1.00 97.06 293 ALA A CA 1
ATOM 2270 C C . ALA A 1 293 ? -17.343 -7.853 9.391 1.00 97.06 293 ALA A C 1
ATOM 2272 O O . ALA A 1 293 ? -16.401 -8.475 8.898 1.00 97.06 293 ALA A O 1
ATOM 2273 N N . ARG A 1 294 ? -18.045 -6.942 8.701 1.00 97.94 294 ARG A N 1
ATOM 2274 C CA . ARG A 1 294 ? -17.774 -6.569 7.306 1.00 97.94 294 ARG A CA 1
ATOM 2275 C C . ARG A 1 294 ? -16.365 -5.997 7.141 1.00 97.94 294 ARG A C 1
ATOM 2277 O O . ARG A 1 294 ? -15.653 -6.404 6.227 1.00 97.94 294 ARG A O 1
ATOM 2284 N N . LEU A 1 295 ? -15.946 -5.083 8.021 1.00 97.44 295 LEU A N 1
ATOM 2285 C CA . LEU A 1 295 ? -14.600 -4.497 7.995 1.00 97.44 295 LEU A CA 1
ATOM 2286 C C . LEU A 1 295 ? -13.517 -5.536 8.287 1.00 97.44 295 LEU A C 1
ATOM 2288 O O . LEU A 1 295 ? -12.479 -5.547 7.623 1.00 97.44 295 LEU A O 1
ATOM 2292 N N . PHE A 1 296 ? -13.758 -6.431 9.245 1.00 95.94 296 PHE A N 1
ATOM 2293 C CA . PHE A 1 296 ? -12.841 -7.530 9.532 1.00 95.94 296 PHE A CA 1
ATOM 2294 C C . PHE A 1 296 ? -12.665 -8.450 8.315 1.00 95.94 296 PHE A C 1
ATOM 2296 O O . PHE A 1 296 ? -11.532 -8.767 7.941 1.00 95.94 296 PHE A O 1
ATOM 2303 N N . GLU A 1 297 ? -13.759 -8.837 7.656 1.00 96.94 297 GLU A N 1
ATOM 2304 C CA . GLU A 1 297 ? -13.722 -9.652 6.439 1.00 96.94 297 GLU A CA 1
ATOM 2305 C C . GLU A 1 297 ? -13.042 -8.910 5.282 1.00 96.94 297 GLU A C 1
ATOM 2307 O O . GLU A 1 297 ? -12.219 -9.479 4.566 1.00 96.94 297 GLU A O 1
ATOM 2312 N N . GLU A 1 298 ? -13.298 -7.613 5.124 1.00 96.31 298 GLU A N 1
ATOM 2313 C CA . GLU A 1 298 ? -12.640 -6.795 4.109 1.00 96.31 298 GLU A CA 1
ATOM 2314 C C . GLU A 1 298 ? -11.116 -6.774 4.302 1.00 96.31 298 GLU A C 1
ATOM 2316 O O . GLU A 1 298 ? -10.353 -6.930 3.341 1.00 96.31 298 GLU A O 1
ATOM 2321 N N . VAL A 1 299 ? -10.658 -6.619 5.543 1.00 93.81 299 VAL A N 1
ATOM 2322 C CA . VAL A 1 299 ? -9.239 -6.489 5.885 1.00 93.81 299 VAL A CA 1
ATOM 2323 C C . VAL A 1 299 ? -8.509 -7.839 5.865 1.00 93.81 299 VAL A C 1
ATOM 2325 O O . VAL A 1 299 ? -7.369 -7.913 5.392 1.00 93.81 299 VAL A O 1
ATOM 2328 N N . THR A 1 300 ? -9.155 -8.913 6.322 1.00 92.94 300 THR A N 1
ATOM 2329 C CA . THR A 1 300 ? -8.516 -10.225 6.538 1.00 92.94 300 THR A CA 1
ATOM 2330 C C . THR A 1 300 ? -8.935 -11.308 5.539 1.00 92.94 300 THR A C 1
ATOM 2332 O O . THR A 1 300 ? -8.205 -12.280 5.339 1.00 92.94 300 THR A O 1
ATOM 2335 N N . GLY A 1 301 ? -10.092 -11.160 4.892 1.00 95.50 301 GLY A N 1
ATOM 2336 C CA . GLY A 1 301 ? -10.718 -12.176 4.041 1.00 95.50 301 GLY A CA 1
ATOM 2337 C C . GLY A 1 301 ? -11.333 -13.355 4.803 1.00 95.50 301 GLY A C 1
ATOM 2338 O O . GLY A 1 301 ? -11.460 -14.429 4.218 1.00 95.50 301 GLY A O 1
ATOM 2339 N N . ASN A 1 302 ? -11.633 -13.193 6.096 1.00 94.81 302 ASN A N 1
ATOM 2340 C CA . ASN A 1 302 ? -12.172 -14.233 6.975 1.00 94.81 302 ASN A CA 1
ATOM 2341 C C . ASN A 1 302 ? -13.377 -13.710 7.774 1.00 94.81 302 ASN A C 1
ATOM 2343 O O . ASN A 1 302 ? -13.488 -12.512 8.020 1.00 94.81 302 ASN A O 1
ATOM 2347 N N . GLU A 1 303 ? -14.247 -14.609 8.236 1.00 95.56 303 GLU A N 1
ATOM 2348 C CA . GLU A 1 303 ? -15.352 -14.261 9.138 1.00 95.56 303 GLU A CA 1
ATOM 2349 C C . GLU A 1 303 ? -14.845 -13.977 10.564 1.00 95.56 303 GLU A C 1
ATOM 2351 O O . GLU A 1 303 ? -14.002 -14.705 11.096 1.00 95.56 303 GLU A O 1
ATOM 2356 N N . PHE A 1 304 ? -15.388 -12.941 11.212 1.00 94.25 304 PHE A N 1
ATOM 2357 C CA . PHE A 1 304 ? -14.927 -12.502 12.535 1.00 94.25 304 PHE A CA 1
ATOM 2358 C C . PHE A 1 304 ? -15.284 -13.469 13.671 1.00 94.25 304 PHE A C 1
ATOM 2360 O O . PHE A 1 304 ? -14.431 -13.810 14.488 1.00 94.25 304 PHE A O 1
ATOM 2367 N N . GLU A 1 305 ? -16.540 -13.913 13.751 1.00 91.81 305 GLU A N 1
ATOM 2368 C CA . GLU A 1 305 ? -17.008 -14.723 14.882 1.00 91.81 305 GLU A CA 1
ATOM 2369 C C . GLU A 1 305 ? -16.299 -16.092 14.981 1.00 91.81 305 GLU A C 1
ATOM 2371 O O . GLU A 1 305 ? -15.815 -16.418 16.072 1.00 91.81 305 GLU A O 1
ATOM 2376 N N . PRO A 1 306 ? -16.137 -16.875 13.891 1.00 90.75 306 PRO A N 1
ATOM 2377 C CA . PRO A 1 306 ? -15.352 -18.112 13.929 1.00 90.75 306 PRO A CA 1
ATOM 2378 C C . PRO A 1 306 ? -13.890 -17.881 14.325 1.00 90.75 306 PRO A C 1
ATOM 2380 O O . PRO A 1 306 ? -13.304 -18.691 15.051 1.00 90.75 306 PRO A O 1
ATOM 2383 N N . TRP A 1 307 ? -13.301 -16.767 13.882 1.00 89.38 307 TRP A N 1
ATOM 2384 C CA . TRP A 1 307 ? -11.953 -16.386 14.285 1.00 89.38 307 TRP A CA 1
ATOM 2385 C C . TRP A 1 307 ? -11.878 -16.079 15.786 1.00 89.38 307 TRP A C 1
ATOM 2387 O O . TRP A 1 307 ? -11.002 -16.601 16.473 1.00 89.38 307 TRP A O 1
ATOM 2397 N N . GLU A 1 308 ? -12.789 -15.277 16.334 1.00 87.94 308 GLU A N 1
ATOM 2398 C CA . GLU A 1 308 ? -12.693 -14.868 17.737 1.00 87.94 308 GLU A CA 1
ATOM 2399 C C . GLU A 1 308 ? -12.998 -16.020 18.706 1.00 87.94 308 GLU A C 1
ATOM 2401 O O . GLU A 1 308 ? -12.344 -16.140 19.744 1.00 87.94 308 GLU A O 1
ATOM 2406 N N . ARG A 1 309 ? -13.934 -16.913 18.352 1.00 86.31 309 ARG A N 1
ATOM 2407 C CA . ARG A 1 309 ? -14.310 -18.063 19.191 1.00 86.31 309 ARG A CA 1
ATOM 2408 C C . ARG A 1 309 ? -13.333 -19.231 19.104 1.00 86.31 309 ARG A C 1
ATOM 2410 O O . ARG A 1 309 ? -13.004 -19.831 20.123 1.00 86.31 309 ARG A O 1
ATOM 2417 N N . GLU A 1 310 ? -12.914 -19.586 17.893 1.00 85.56 310 GLU A N 1
ATOM 2418 C CA . GLU A 1 310 ? -12.214 -20.850 17.624 1.00 85.56 310 GLU A CA 1
ATOM 2419 C C . GLU A 1 310 ? -10.805 -20.648 17.065 1.00 85.56 310 GLU A C 1
ATOM 2421 O O . GLU A 1 310 ? -10.089 -21.622 16.836 1.00 85.56 310 GLU A O 1
ATOM 2426 N N . LYS A 1 311 ? -10.406 -19.396 16.805 1.00 83.00 311 LYS A N 1
ATOM 2427 C CA . LYS A 1 311 ? -9.147 -19.046 16.126 1.00 83.00 311 LYS A CA 1
ATOM 2428 C C . LYS A 1 311 ? -9.004 -19.743 14.769 1.00 83.00 311 LYS A C 1
ATOM 2430 O O . LYS A 1 311 ? -7.897 -19.954 14.277 1.00 83.00 311 LYS A O 1
ATOM 2435 N N . LYS A 1 312 ? -10.140 -20.056 14.132 1.00 82.75 312 LYS A N 1
ATOM 2436 C CA . LYS A 1 312 ? -10.204 -20.518 12.744 1.00 82.75 312 LYS A CA 1
ATOM 2437 C C . LYS A 1 312 ? -9.829 -19.358 11.833 1.00 82.75 312 LYS A C 1
ATOM 2439 O O . LYS A 1 312 ? -10.543 -18.363 11.764 1.00 82.75 312 LYS A O 1
ATOM 2444 N N . PHE A 1 313 ? -8.692 -19.484 11.164 1.00 87.44 313 PHE A N 1
ATOM 2445 C CA . PHE A 1 313 ? -8.169 -18.456 10.279 1.00 87.44 313 PHE A CA 1
ATOM 2446 C C . PHE A 1 313 ? -7.443 -19.087 9.100 1.00 87.44 313 PHE A C 1
ATOM 2448 O O . PHE A 1 313 ? -6.602 -19.967 9.282 1.00 87.44 313 PHE A O 1
ATOM 2455 N N . GLU A 1 314 ? -7.717 -18.589 7.901 1.00 87.62 314 GLU A N 1
ATOM 2456 C CA . GLU A 1 314 ? -6.980 -18.941 6.697 1.00 87.62 314 GLU A CA 1
ATOM 2457 C C . GLU A 1 314 ? -6.337 -17.677 6.124 1.00 87.62 314 GLU A C 1
ATOM 2459 O O . GLU A 1 314 ? -7.024 -16.752 5.679 1.00 87.62 314 GLU A O 1
ATOM 2464 N N . LYS A 1 315 ? -5.000 -17.613 6.130 1.00 87.94 315 LYS A N 1
ATOM 2465 C CA . LYS A 1 315 ? -4.296 -16.446 5.595 1.00 87.94 315 LYS A CA 1
ATOM 2466 C C . LYS A 1 315 ? -4.609 -16.292 4.113 1.00 87.94 315 LYS A C 1
ATOM 2468 O O . LYS A 1 315 ? -4.291 -17.163 3.313 1.00 87.94 315 LYS A O 1
ATOM 2473 N N . LYS A 1 316 ? -5.162 -15.139 3.737 1.00 88.25 316 LYS A N 1
ATOM 2474 C CA . LYS A 1 316 ? -5.355 -14.757 2.336 1.00 88.25 316 LYS A CA 1
ATOM 2475 C C . LYS A 1 316 ? -4.210 -13.859 1.871 1.00 88.25 316 LYS A C 1
ATOM 2477 O O . LYS A 1 316 ? -3.701 -13.019 2.619 1.00 88.25 316 LYS A O 1
ATOM 2482 N N . SER A 1 317 ? -3.785 -14.040 0.625 1.00 84.44 317 SER A N 1
ATOM 2483 C CA . SER A 1 317 ? -2.720 -13.230 0.028 1.00 84.44 317 SER A CA 1
ATOM 2484 C C . SER A 1 317 ? -3.104 -11.747 -0.020 1.00 84.44 317 SER A C 1
ATOM 2486 O O . SER A 1 317 ? -4.247 -11.425 -0.335 1.00 84.44 317 SER A O 1
ATOM 2488 N N . MET A 1 318 ? -2.155 -10.852 0.283 1.00 83.31 318 MET A N 1
ATOM 2489 C CA . MET A 1 318 ? -2.358 -9.392 0.377 1.00 83.31 318 MET A CA 1
ATOM 2490 C C . MET A 1 318 ? -3.405 -8.936 1.413 1.00 83.31 318 MET A C 1
ATOM 2492 O O . MET A 1 318 ? -3.785 -7.768 1.428 1.00 83.31 318 MET A O 1
ATOM 2496 N N . LYS A 1 319 ? -3.899 -9.838 2.268 1.00 89.81 319 LYS A N 1
ATOM 2497 C CA . LYS A 1 319 ? -4.810 -9.517 3.376 1.00 89.81 319 LYS A CA 1
ATOM 2498 C C . LYS A 1 319 ? -4.065 -9.515 4.703 1.00 89.81 319 LYS A C 1
ATOM 2500 O O . LYS A 1 319 ? -3.069 -10.230 4.853 1.00 89.81 319 LYS A O 1
ATOM 2505 N N . MET A 1 320 ? -4.540 -8.711 5.648 1.00 88.25 320 MET A N 1
ATOM 2506 C CA . MET A 1 320 ? -3.906 -8.579 6.956 1.00 88.25 320 MET A CA 1
ATOM 2507 C C . MET A 1 320 ? -4.137 -9.824 7.815 1.00 88.25 320 MET A C 1
ATOM 2509 O O . MET A 1 320 ? -5.109 -10.561 7.641 1.00 88.25 320 MET A O 1
ATOM 2513 N N . TYR A 1 321 ? -3.213 -10.056 8.737 1.00 83.94 321 TYR A N 1
ATOM 2514 C CA . TYR A 1 321 ? -3.305 -11.088 9.753 1.00 83.94 321 TYR A CA 1
ATOM 2515 C C . TYR A 1 321 ? -3.803 -10.474 11.070 1.00 83.94 321 TYR A C 1
ATOM 2517 O O . TYR A 1 321 ? -3.221 -9.482 11.517 1.00 83.94 321 TYR A O 1
ATOM 2525 N N . PRO A 1 322 ? -4.853 -11.025 11.697 1.00 84.81 322 PRO A N 1
ATOM 2526 C CA . PRO A 1 322 ? -5.346 -10.540 12.975 1.00 84.81 322 PRO A CA 1
ATOM 2527 C C . PRO A 1 322 ? -4.424 -10.974 14.121 1.00 84.81 322 PRO A C 1
ATOM 2529 O O . PRO A 1 322 ? -4.016 -12.131 14.228 1.00 84.81 322 PRO A O 1
ATOM 2532 N N . LEU A 1 323 ? -4.098 -10.031 14.993 1.00 77.69 323 LEU A N 1
ATOM 2533 C CA . LEU A 1 323 ? -3.195 -10.193 16.122 1.00 77.69 323 LEU A CA 1
ATOM 2534 C C . LEU A 1 323 ? -3.995 -10.564 17.371 1.00 77.69 323 LEU A C 1
ATOM 2536 O O . LEU A 1 323 ? -4.962 -9.891 17.733 1.00 77.69 323 LEU A O 1
ATOM 2540 N N . ASP A 1 324 ? -3.590 -11.636 18.053 1.00 63.25 324 ASP A N 1
ATOM 2541 C CA . ASP A 1 324 ? -4.211 -12.006 19.323 1.00 63.25 324 ASP A CA 1
ATOM 2542 C C . ASP A 1 324 ? -3.656 -11.139 20.462 1.00 63.25 324 ASP A C 1
ATOM 2544 O O . ASP A 1 324 ? -2.520 -11.309 20.914 1.00 63.25 324 ASP A O 1
ATOM 2548 N N . MET A 1 325 ? -4.480 -10.207 20.942 1.00 55.25 325 MET A N 1
ATOM 2549 C CA . MET A 1 325 ? -4.106 -9.248 21.985 1.00 55.25 325 MET A CA 1
ATOM 2550 C C . MET A 1 325 ? -3.941 -9.863 23.386 1.00 55.25 325 MET A C 1
ATOM 2552 O O . MET A 1 325 ? -3.523 -9.168 24.309 1.00 55.25 325 MET A O 1
ATOM 2556 N N . VAL A 1 326 ? -4.222 -11.161 23.578 1.00 41.97 326 VAL A N 1
ATOM 2557 C CA . VAL A 1 326 ? -3.953 -11.867 24.848 1.00 41.97 326 VAL A CA 1
ATOM 2558 C C . VAL A 1 326 ? -2.470 -12.231 24.992 1.00 41.97 326 VAL A C 1
ATOM 2560 O O . VAL A 1 326 ? -1.929 -12.207 26.098 1.00 41.97 326 VAL A O 1
ATOM 2563 N N . HIS A 1 327 ? -1.780 -12.530 23.890 1.00 35.56 327 HIS A N 1
ATOM 2564 C CA . HIS A 1 327 ? -0.398 -13.021 23.931 1.00 35.56 327 HIS A CA 1
ATOM 2565 C C . HIS A 1 327 ? 0.669 -11.922 24.035 1.00 35.56 327 HIS A C 1
ATOM 2567 O O . HIS A 1 327 ? 1.816 -12.227 24.353 1.00 35.56 327 HIS A O 1
ATOM 2573 N N . LEU A 1 328 ? 0.302 -10.652 23.849 1.00 35.94 328 LEU A N 1
ATOM 2574 C CA . LEU A 1 328 ? 1.235 -9.520 23.937 1.00 35.94 328 LEU A CA 1
ATOM 2575 C C . LEU A 1 328 ? 1.557 -9.089 25.379 1.00 35.94 328 LEU A C 1
ATOM 2577 O O . LEU A 1 328 ? 2.553 -8.407 25.605 1.00 35.94 328 LEU A O 1
ATOM 2581 N N . LEU A 1 329 ? 0.758 -9.512 26.366 1.00 29.98 329 LEU A N 1
ATOM 2582 C CA . LEU A 1 329 ? 0.979 -9.198 27.785 1.00 29.98 329 LEU A CA 1
ATOM 2583 C C . LEU A 1 329 ? 1.973 -10.143 28.485 1.00 29.98 329 LEU A C 1
ATOM 2585 O O . LEU A 1 329 ? 2.439 -9.821 29.573 1.00 29.98 329 LEU A O 1
ATOM 2589 N N . VAL A 1 330 ? 2.299 -11.302 27.896 1.00 25.67 330 VAL A N 1
ATOM 2590 C CA . VAL A 1 330 ? 3.037 -12.374 28.600 1.00 25.67 330 VAL A CA 1
ATOM 2591 C C . VAL A 1 330 ? 4.531 -12.426 28.255 1.00 25.67 330 VAL A C 1
ATOM 2593 O O . VAL A 1 330 ? 5.297 -13.069 28.966 1.00 25.67 330 VAL A O 1
ATOM 2596 N N . SER A 1 331 ? 5.017 -11.710 27.240 1.00 29.97 331 SER A N 1
ATOM 2597 C CA . SER A 1 331 ? 6.455 -11.686 26.932 1.00 29.97 331 SER A CA 1
ATOM 2598 C C . SER A 1 331 ? 7.190 -10.565 27.673 1.00 29.97 331 SER A C 1
ATOM 2600 O O . SER A 1 331 ? 7.825 -9.706 27.062 1.00 29.97 331 SER A O 1
ATOM 2602 N N . SER A 1 332 ? 7.137 -10.580 29.005 1.00 24.75 332 SER A N 1
ATOM 2603 C CA . SER A 1 332 ? 8.242 -10.045 29.799 1.00 24.75 332 SER A CA 1
ATOM 2604 C C . SER A 1 332 ? 9.394 -11.039 29.678 1.00 24.75 332 SER A C 1
ATOM 2606 O O . SER A 1 332 ? 9.306 -12.155 30.193 1.00 24.75 332 SER A O 1
ATOM 2608 N N . PHE A 1 333 ? 10.437 -10.650 28.947 1.00 31.03 333 PHE A N 1
ATOM 2609 C CA . PHE A 1 333 ? 11.700 -11.370 28.792 1.00 31.03 333 PHE A CA 1
ATOM 2610 C C . PHE A 1 333 ? 12.206 -11.905 30.143 1.00 31.03 333 PHE A C 1
ATOM 2612 O O . PHE A 1 333 ? 12.820 -11.186 30.924 1.00 31.03 333 PHE A O 1
ATOM 2619 N N . SER A 1 334 ? 11.952 -13.181 30.427 1.00 25.08 334 SER A N 1
ATOM 2620 C CA . SER A 1 334 ? 12.737 -13.974 31.368 1.00 25.08 334 SER A CA 1
ATOM 2621 C C . SER A 1 334 ? 12.424 -15.456 31.175 1.00 25.08 334 SER A C 1
ATOM 2623 O O . SER A 1 334 ? 11.275 -15.871 31.250 1.00 25.08 334 SER A O 1
ATOM 2625 N N . GLY A 1 335 ? 13.468 -16.246 30.933 1.00 24.31 335 GLY A N 1
ATOM 2626 C CA . GLY A 1 335 ? 13.480 -17.673 31.248 1.00 24.31 335 GLY A CA 1
ATOM 2627 C C . GLY A 1 335 ? 12.678 -18.587 30.323 1.00 24.31 335 GLY A C 1
ATOM 2628 O O . GLY A 1 335 ? 11.483 -18.786 30.488 1.00 24.31 335 GLY A O 1
ATOM 2629 N N . SER A 1 336 ? 13.403 -19.230 29.408 1.00 31.61 336 SER A N 1
ATOM 2630 C CA . SER A 1 336 ? 13.210 -20.622 28.975 1.00 31.61 336 SER A CA 1
ATOM 2631 C C . SER A 1 336 ? 11.983 -21.367 29.534 1.00 31.61 336 SER A C 1
ATOM 2633 O O . SER A 1 336 ? 12.026 -21.827 30.674 1.00 31.61 336 SER A O 1
ATOM 2635 N N . MET A 1 337 ? 10.965 -21.641 28.708 1.00 21.11 337 MET A N 1
ATOM 2636 C CA . MET A 1 337 ? 10.197 -22.886 28.843 1.00 21.11 337 MET A CA 1
ATOM 2637 C C . MET A 1 337 ? 9.406 -23.267 27.589 1.00 21.11 337 MET A C 1
ATOM 2639 O O . MET A 1 337 ? 9.061 -22.446 26.744 1.00 21.11 337 MET A O 1
ATOM 2643 N N . LEU A 1 338 ? 9.219 -24.580 27.464 1.00 27.59 338 LEU A N 1
ATOM 2644 C CA . LEU A 1 338 ? 8.857 -25.338 26.276 1.00 27.59 338 LEU A CA 1
ATOM 2645 C C . LEU A 1 338 ? 7.480 -24.978 25.699 1.00 27.59 338 LEU A C 1
ATOM 2647 O O . LEU A 1 338 ? 6.485 -24.957 26.411 1.00 27.59 338 LEU A O 1
ATOM 2651 N N . TRP A 1 339 ? 7.429 -24.814 24.376 1.00 23.56 339 TRP A N 1
ATOM 2652 C CA . TRP A 1 339 ? 6.198 -24.701 23.583 1.00 23.56 339 TRP A CA 1
ATOM 2653 C C . TRP A 1 339 ? 6.187 -25.761 22.476 1.00 23.56 339 TRP A C 1
ATOM 2655 O O . TRP A 1 339 ? 7.227 -26.011 21.851 1.00 23.56 339 TRP A O 1
ATOM 2665 N N . SER A 1 340 ? 5.016 -26.366 22.250 1.00 24.45 340 SER A N 1
ATOM 2666 C CA . SER A 1 340 ? 4.753 -27.468 21.317 1.00 24.45 340 SER A CA 1
ATOM 2667 C C . SER A 1 340 ? 4.986 -27.104 19.844 1.00 24.45 340 SER A C 1
ATOM 2669 O O . SER A 1 340 ? 4.764 -25.980 19.401 1.00 24.45 340 SER A O 1
ATOM 2671 N N . SER A 1 341 ? 5.445 -28.103 19.092 1.00 26.45 341 SER A N 1
ATOM 2672 C CA . SER A 1 341 ? 6.242 -28.019 17.860 1.00 26.45 341 SER A CA 1
ATOM 2673 C C . SER A 1 341 ? 5.566 -27.487 16.583 1.00 26.45 341 SER A C 1
ATOM 2675 O O . SER A 1 341 ? 6.251 -27.363 15.573 1.00 26.45 341 SER A O 1
ATOM 2677 N N . THR A 1 342 ? 4.268 -27.182 16.559 1.00 25.78 342 THR A N 1
ATOM 2678 C CA . THR A 1 342 ? 3.536 -27.054 15.277 1.00 25.78 342 THR A CA 1
ATOM 2679 C C . THR A 1 342 ? 3.121 -25.635 14.879 1.00 25.78 342 THR A C 1
ATOM 2681 O O . THR A 1 342 ? 2.873 -25.400 13.704 1.00 25.78 342 THR A O 1
ATOM 2684 N N . GLN A 1 343 ? 3.121 -24.660 15.796 1.00 30.09 343 GLN A N 1
ATOM 2685 C CA . GLN A 1 343 ? 2.827 -23.244 15.481 1.00 30.09 343 GLN A CA 1
ATOM 2686 C C . GLN A 1 343 ? 4.074 -22.343 15.417 1.00 30.09 343 GLN A C 1
ATOM 2688 O O . GLN A 1 343 ? 3.988 -21.184 15.020 1.00 30.09 343 GLN A O 1
ATOM 2693 N N . LYS A 1 344 ? 5.255 -22.877 15.755 1.00 29.64 344 LYS A N 1
ATOM 2694 C CA . LYS A 1 344 ? 6.516 -22.118 15.828 1.00 29.64 344 LYS A CA 1
ATOM 2695 C C . LYS A 1 344 ? 7.055 -21.616 14.485 1.00 29.64 344 LYS A C 1
ATOM 2697 O O . LYS A 1 344 ? 7.862 -20.694 14.483 1.00 29.64 344 LYS A O 1
ATOM 2702 N N . HIS A 1 345 ? 6.647 -22.188 13.354 1.00 29.31 345 HIS A N 1
ATOM 2703 C CA . HIS A 1 345 ? 7.456 -22.075 12.135 1.00 29.31 345 HIS A CA 1
ATOM 2704 C C . HIS A 1 345 ? 7.006 -21.054 11.082 1.00 29.31 345 HIS A C 1
ATOM 2706 O O . HIS A 1 345 ? 7.792 -20.800 10.179 1.00 29.31 345 HIS A O 1
ATOM 2712 N N . HIS A 1 346 ? 5.831 -20.415 11.185 1.00 31.20 346 HIS A N 1
ATOM 2713 C CA . HIS A 1 346 ? 5.358 -19.550 10.085 1.00 31.20 346 HIS A CA 1
ATOM 2714 C C . HIS A 1 346 ? 5.103 -18.072 10.414 1.00 31.20 346 HIS A C 1
ATOM 2716 O O . HIS A 1 346 ? 5.433 -17.242 9.577 1.00 31.20 346 HIS A O 1
ATOM 2722 N N . CYS A 1 347 ? 4.619 -17.691 11.603 1.00 29.48 347 CYS A N 1
ATOM 2723 C CA . CYS A 1 347 ? 4.415 -16.259 11.907 1.00 29.48 347 CYS A CA 1
ATOM 2724 C C . CYS A 1 347 ? 5.596 -15.604 12.633 1.00 29.48 347 CYS A C 1
ATOM 2726 O O . CYS A 1 347 ? 5.915 -14.455 12.356 1.00 29.48 347 CYS A O 1
ATOM 2728 N N . PHE A 1 348 ? 6.274 -16.328 13.529 1.00 30.38 348 PHE A N 1
ATOM 2729 C CA . PHE A 1 348 ? 7.390 -15.773 14.308 1.00 30.38 348 PHE A CA 1
ATOM 2730 C C . PHE A 1 348 ? 8.739 -15.901 13.579 1.00 30.38 348 PHE A C 1
ATOM 2732 O O . PHE A 1 348 ? 9.603 -15.041 13.704 1.00 30.38 348 PHE A O 1
ATOM 2739 N N . PHE A 1 349 ? 8.907 -16.945 12.758 1.00 26.39 349 PHE A N 1
ATOM 2740 C CA . PHE A 1 349 ? 10.140 -17.179 11.995 1.00 26.39 349 PHE A CA 1
ATOM 2741 C C . PHE A 1 349 ? 10.280 -16.261 10.770 1.00 26.39 349 PHE A C 1
ATOM 2743 O O . PHE A 1 349 ? 11.395 -15.884 10.437 1.00 26.39 349 PHE A O 1
ATOM 2750 N N . LEU A 1 350 ? 9.183 -15.812 10.148 1.00 31.84 350 LEU A N 1
ATOM 2751 C CA . LEU A 1 350 ? 9.248 -14.771 9.106 1.00 31.84 350 LEU A CA 1
ATOM 2752 C C . LEU A 1 350 ? 9.499 -13.365 9.680 1.00 31.84 350 LEU A C 1
ATOM 2754 O O . LEU A 1 350 ? 9.903 -12.479 8.938 1.00 31.84 350 LEU A O 1
ATOM 2758 N N . PHE A 1 351 ? 9.323 -13.186 10.993 1.00 31.77 351 PHE A N 1
ATOM 2759 C CA . PHE A 1 351 ? 9.662 -11.955 11.712 1.00 31.77 351 PHE A CA 1
ATOM 2760 C C . PHE A 1 351 ? 11.125 -11.919 12.205 1.00 31.77 351 PHE A C 1
ATOM 2762 O O . PHE A 1 351 ? 11.631 -10.838 12.476 1.00 31.77 351 PHE A O 1
ATOM 2769 N N . LEU A 1 352 ? 11.817 -13.068 12.311 1.00 27.41 352 LEU A N 1
ATOM 2770 C CA . LEU A 1 352 ? 13.178 -13.170 12.880 1.00 27.41 352 LEU A CA 1
ATOM 2771 C C . LEU A 1 352 ? 14.235 -13.850 11.982 1.00 27.41 352 LEU A C 1
ATOM 2773 O O . LEU A 1 352 ? 15.421 -13.688 12.240 1.00 27.41 352 LEU A O 1
ATOM 2777 N N . ALA A 1 353 ? 13.873 -14.592 10.929 1.00 23.91 353 ALA A N 1
ATOM 2778 C CA . ALA A 1 353 ? 14.825 -15.365 10.109 1.00 23.91 353 ALA A CA 1
ATOM 2779 C C . ALA A 1 353 ? 14.999 -14.839 8.670 1.00 23.91 353 ALA A C 1
ATOM 2781 O O . ALA A 1 353 ? 15.313 -15.603 7.761 1.00 23.91 353 ALA A O 1
ATOM 2782 N N . GLY A 1 354 ? 14.801 -13.534 8.452 1.00 29.50 354 GLY A N 1
ATOM 2783 C CA . GLY A 1 354 ? 15.161 -12.859 7.195 1.00 29.50 354 GLY A CA 1
ATOM 2784 C C . GLY A 1 354 ? 16.658 -12.543 7.059 1.00 29.50 354 GLY A C 1
ATOM 2785 O O . GLY A 1 354 ? 17.118 -12.235 5.966 1.00 29.50 354 GLY A O 1
ATOM 2786 N N . CYS A 1 355 ? 17.429 -12.670 8.142 1.00 28.03 355 CYS A N 1
ATOM 2787 C CA . CYS A 1 355 ? 18.886 -12.597 8.133 1.00 28.03 355 CYS A CA 1
ATOM 2788 C C . CYS A 1 355 ? 19.451 -14.006 8.324 1.00 28.03 355 CYS A C 1
ATOM 2790 O O . CYS A 1 355 ? 19.684 -14.424 9.453 1.00 28.03 355 CYS A O 1
ATOM 2792 N N . TRP A 1 356 ? 19.597 -14.738 7.218 1.00 24.58 356 TRP A N 1
ATOM 2793 C CA . TRP A 1 356 ? 20.654 -15.714 6.891 1.00 24.58 356 TRP A CA 1
ATOM 2794 C C . TRP A 1 356 ? 20.157 -16.583 5.726 1.00 24.58 356 TRP A C 1
ATOM 2796 O O . TRP A 1 356 ? 19.623 -17.671 5.930 1.00 24.58 356 TR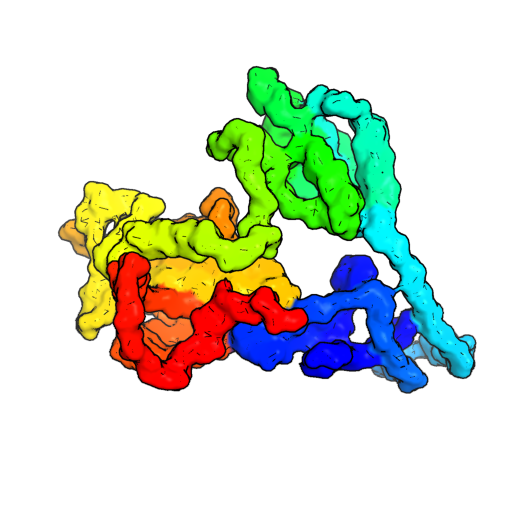P A O 1
ATOM 2806 N N . PHE A 1 357 ? 20.289 -16.062 4.505 1.00 25.67 357 PHE A N 1
ATOM 2807 C CA . PHE A 1 357 ? 21.057 -16.664 3.407 1.00 25.67 357 PHE A CA 1
ATOM 2808 C C . PHE A 1 357 ? 21.193 -15.670 2.254 1.00 25.67 357 PHE A C 1
ATOM 2810 O O . PHE A 1 357 ? 20.201 -14.959 1.976 1.00 25.67 357 PHE A O 1
#

Radius of gyration: 25.52 Å; Cα contacts (8 Å, |Δi|>4): 570; chains: 1; bounding box: 53×60×74 Å

InterPro domains:
  IPR001357 BRCT domain [PF00533] (82-158)
  IPR001357 BRCT domain [PS50172] (79-171)
  IPR001357 BRCT domain [SM00292] (81-161)
  IPR008893 WGR domain [PF05406] (230-309)
  IPR008893 WGR domain [PS51977] (219-320)
  IPR008893 WGR domain [SM00773] (230-314)
  IPR012982 PARP1-like, PADR1 domain, zinc ribbon fold [PF08063] (6-45)
  IPR036420 BRCT domain superfamily [G3DSA:3.40.50.10190] (77-176)
  IPR036420 BRCT domain superfamily [SSF52113] (83-171)
  IPR036930 WGR domain superfamily [SSF142921] (196-325)
  IPR038650 PADR1, C-terminal domain superfamily [G3DSA:2.20.25.630] (5-66)
  IPR050800 ADP-ribosyltransferase diphtheria toxin-like [PTHR10459] (1-325)

Organism: Aegilops tauschii subsp. strangulata (NCBI:txid200361)

pLDDT: mean 76.01, std 21.15, range [21.11, 98.0]

Foldseek 3Di:
DQQAAAAADPPASADWDDDQQKTAGPAAPDLFEGDQDIGNFGHHDPDQDDDDPVPDDPVVVVVSVVCVPPHRDRPPGPLLLAQAAPFEEEEFDDAPDDPVVLQVLQNSNHYHYDPALPPGQAYEYALVLVVVVHGPRRVVCVVVVGFYFYPVQSVVSSVVSHRADSVVGGSPDDDDPPDDDGDLLPDDLDCVNVVLVLVQLVVDALWADDVVLVCNVQVKIFDDDPNFTLWWKWWGDYNSVRDTKIKTWTWIAGPQRKTKIWIWIDHRPCRVGIDTDIGIPGNVVVVSVVVSQVVQCVQQVDGDPCCRPPVDHDRGRPHIDIDDSVVSVPPPDDDDDDDDDDPPPPPVCVSPVPPDD

Nearest PDB structures (foldseek):
  2eoc-assembly1_A  TM=8.380E-01  e=2.885E-05  Homo sapiens
  2cok-assembly1_A  TM=7.302E-01  e=6.552E-05  Homo sapiens
  7scz-assembly1_K  TM=7.754E-01  e=3.005E-04  Homo sapiens
  1gzh-assembly2_D  TM=7.847E-01  e=1.550E-03  Homo sapiens
  3nm7-assembly2_D  TM=4.346E-01  e=2.639E+00  Borreliella burgdorferi

Solvent-accessible surface area (backbone atoms only — not comparable to full-atom values): 21019 Å² total; per-residue (Å²): 112,82,63,49,49,70,36,57,32,91,88,71,62,21,54,63,42,79,57,88,86,33,30,37,38,74,23,58,80,51,50,70,36,49,34,70,54,64,36,72,76,67,64,60,49,88,65,78,84,84,73,59,76,93,74,61,44,74,66,57,54,54,52,50,64,73,45,62,95,55,80,60,59,77,75,86,70,62,63,64,42,43,38,35,54,89,40,31,36,20,77,31,65,79,49,99,59,56,69,68,57,55,48,50,55,38,48,62,18,35,21,44,78,41,95,52,63,78,89,38,66,32,36,33,28,33,64,72,34,62,85,70,72,42,36,74,55,46,50,51,22,61,80,68,70,43,52,46,22,29,59,62,48,60,54,52,13,60,76,67,59,36,65,59,69,60,78,61,29,51,58,73,78,85,86,79,72,94,80,73,71,69,48,82,90,72,51,76,89,50,71,65,64,57,47,49,55,42,50,72,56,65,69,35,55,78,59,52,50,59,73,89,68,56,39,48,84,66,60,31,34,50,37,69,57,98,91,44,68,44,56,47,40,29,37,40,72,28,78,46,76,72,41,52,35,38,35,40,39,35,34,31,32,31,83,87,58,36,31,31,43,35,40,37,38,28,44,69,98,38,71,92,70,32,53,72,49,76,45,82,44,44,75,45,60,71,59,50,51,49,51,52,37,50,52,43,24,71,47,25,70,42,66,44,67,56,27,75,77,69,65,55,77,67,82,33,64,98,34,33,48,77,54,68,51,76,65,73,77,69,74,68,92,69,80,92,77,92,75,76,89,82,72,61,72,65,72,60,38,71,67,66,57,80,81,79,131

Secondary structure (DSSP, 8-state):
-TT-PBPPPTTTS--EEEETTEEEE--BSSSS-B---EESS--B--SPPPPPGGG--HHHHHHHHHHTTSPPPP----SGGGTTTT-EEEE-S--SS-HHHHHHHHHHTT-EEESSSTT-SEEEE-GGGTTTT--HHHHHHHHTT--EEETHHHHHHHHTTSPPPGGGGBSSSS--SS---S-TTSS-S-HHHHHHHHHHHHT--TTPPPGGG--TTTT-EE-EETTEE-EEEEEEEETTTTEEEEEEEEEEE-TTS-EEEEEEEEETT-GGGSEEEEEE-TT-HHHHHHHHHHHHHHHHSS-HHHHHHH----PPTTSPEEE-TTGGGS--S-------TTSTTTSSHHHH-SS--